Protein AF-A0A535EEH2-F1 (afdb_monomer_lite)

Structure (mmCIF, N/CA/C/O backbone):
data_AF-A0A535EEH2-F1
#
_entry.id   AF-A0A535EEH2-F1
#
loop_
_atom_site.group_PDB
_atom_site.id
_atom_site.type_symbol
_atom_site.label_atom_id
_atom_site.label_alt_id
_atom_site.label_comp_id
_atom_site.label_asym_id
_atom_site.label_entity_id
_atom_site.label_seq_id
_atom_site.pdbx_PDB_ins_code
_atom_site.Cartn_x
_atom_site.Cartn_y
_atom_site.Cartn_z
_atom_site.occupancy
_atom_site.B_iso_or_equiv
_atom_site.auth_seq_id
_atom_site.auth_comp_id
_atom_site.auth_asym_id
_atom_site.auth_atom_id
_atom_site.pdbx_PDB_model_num
ATOM 1 N N . MET A 1 1 ? -4.576 -14.960 6.150 1.00 74.00 1 MET A N 1
ATOM 2 C CA . MET A 1 1 ? -5.532 -14.929 5.022 1.00 74.00 1 MET A CA 1
ATOM 3 C C . MET A 1 1 ? -6.334 -16.230 5.017 1.00 74.00 1 MET A C 1
ATOM 5 O O . MET A 1 1 ? -5.790 -17.243 5.437 1.00 74.00 1 MET A O 1
ATOM 9 N N . SER A 1 2 ? -7.623 -16.198 4.664 1.00 81.38 2 SER A N 1
ATOM 10 C CA . SER A 1 2 ? -8.465 -17.405 4.566 1.00 81.38 2 SER A CA 1
ATOM 11 C C . SER A 1 2 ? -8.283 -18.092 3.206 1.00 81.38 2 SER A C 1
ATOM 13 O O . SER A 1 2 ? -7.887 -17.442 2.238 1.00 81.38 2 SER A O 1
ATOM 15 N N . THR A 1 3 ? -8.611 -19.383 3.099 1.00 82.75 3 THR A N 1
ATOM 16 C CA . THR A 1 3 ? -8.572 -20.116 1.817 1.00 82.75 3 THR A CA 1
ATOM 17 C C . THR A 1 3 ? -9.449 -19.442 0.760 1.00 82.75 3 THR A C 1
ATOM 19 O O . THR A 1 3 ? -8.981 -19.185 -0.341 1.00 82.75 3 THR A O 1
ATOM 22 N N . ALA A 1 4 ? -10.664 -19.020 1.131 1.00 85.88 4 ALA A N 1
ATOM 23 C CA . ALA A 1 4 ? -11.577 -18.318 0.228 1.00 85.88 4 ALA A CA 1
ATOM 24 C C . ALA A 1 4 ? -11.002 -16.993 -0.308 1.00 85.88 4 ALA A C 1
ATOM 26 O O . ALA A 1 4 ? -11.147 -16.698 -1.490 1.00 85.88 4 ALA A O 1
ATOM 27 N N . MET A 1 5 ? -10.317 -16.207 0.533 1.00 87.69 5 MET A N 1
ATOM 28 C CA . MET A 1 5 ? -9.656 -14.974 0.085 1.00 87.69 5 MET A CA 1
ATOM 29 C C . MET A 1 5 ? -8.459 -15.269 -0.827 1.00 87.69 5 MET A C 1
ATOM 31 O O . MET A 1 5 ? -8.225 -14.536 -1.780 1.00 87.69 5 MET A O 1
ATOM 35 N N . SER A 1 6 ? -7.739 -16.363 -0.576 1.00 86.06 6 SER A N 1
ATOM 36 C CA . SER A 1 6 ? -6.619 -16.801 -1.421 1.00 86.06 6 SER A CA 1
ATOM 37 C C . SER A 1 6 ? -7.095 -17.272 -2.798 1.00 86.06 6 SER A C 1
ATOM 39 O O . SER A 1 6 ? -6.451 -16.992 -3.806 1.00 86.06 6 SER A O 1
ATOM 41 N N . ASP A 1 7 ? -8.230 -17.971 -2.855 1.00 88.00 7 ASP A N 1
ATOM 42 C CA . ASP A 1 7 ? -8.875 -18.368 -4.110 1.00 88.00 7 ASP A CA 1
ATOM 43 C C . ASP A 1 7 ? -9.389 -17.146 -4.878 1.00 88.00 7 ASP A C 1
ATOM 45 O O . ASP A 1 7 ? -9.124 -17.018 -6.073 1.00 88.00 7 ASP A O 1
ATOM 49 N N . ALA A 1 8 ? -10.053 -16.212 -4.187 1.00 90.12 8 ALA A N 1
ATOM 50 C CA . ALA A 1 8 ? -10.529 -14.966 -4.784 1.00 90.12 8 ALA A CA 1
ATOM 51 C C . ALA A 1 8 ? -9.374 -14.136 -5.361 1.00 90.12 8 ALA A C 1
ATOM 53 O O . ALA A 1 8 ? -9.452 -13.689 -6.504 1.00 90.12 8 ALA A O 1
ATOM 54 N N . LEU A 1 9 ? -8.272 -14.002 -4.614 1.00 92.50 9 LEU A N 1
ATOM 55 C CA . LEU A 1 9 ? -7.075 -13.303 -5.073 1.00 92.50 9 LEU A CA 1
ATOM 56 C C . LEU A 1 9 ? -6.479 -13.963 -6.319 1.00 92.50 9 LEU A C 1
ATOM 58 O O . LEU A 1 9 ? -6.153 -13.273 -7.279 1.00 92.50 9 LEU A O 1
ATOM 62 N N . ARG A 1 10 ? -6.368 -15.296 -6.335 1.00 88.88 10 ARG A N 1
ATOM 63 C CA . ARG A 1 10 ? -5.858 -16.034 -7.502 1.00 88.88 10 ARG A CA 1
ATOM 64 C C . ARG A 1 10 ? -6.753 -15.888 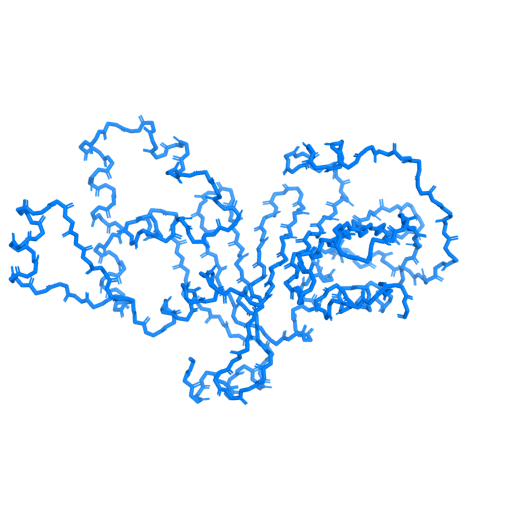-8.729 1.00 88.88 10 ARG A C 1
ATOM 66 O O . ARG A 1 10 ? -6.246 -15.877 -9.844 1.00 88.88 10 ARG A O 1
ATOM 73 N N . GLN A 1 11 ? -8.066 -15.798 -8.535 1.00 91.19 11 GLN A N 1
ATOM 74 C CA . GLN A 1 11 ? -9.020 -15.685 -9.632 1.00 91.19 11 GLN A CA 1
ATOM 75 C C . GLN A 1 11 ? -9.091 -14.267 -10.210 1.00 91.19 11 GLN A C 1
ATOM 77 O O . GLN A 1 11 ? -9.179 -14.113 -11.427 1.00 91.19 11 GLN A O 1
ATOM 82 N N . ALA A 1 12 ? -9.094 -13.245 -9.353 1.00 93.56 12 ALA A N 1
ATOM 83 C CA . ALA A 1 12 ? -9.328 -11.859 -9.751 1.00 93.56 12 ALA A CA 1
ATOM 84 C C . ALA A 1 12 ? -8.044 -11.022 -9.875 1.00 93.56 12 ALA A C 1
ATOM 86 O O . ALA A 1 12 ? -8.079 -9.933 -10.440 1.00 93.56 12 ALA A O 1
ATOM 87 N N . GLY A 1 13 ? -6.917 -11.488 -9.331 1.00 93.81 13 GLY A N 1
ATOM 88 C CA . GLY A 1 13 ? -5.673 -10.718 -9.219 1.00 93.81 13 GLY A CA 1
ATOM 89 C C . GLY A 1 13 ? -5.696 -9.676 -8.094 1.00 93.81 13 GLY A C 1
ATOM 90 O O . GLY A 1 13 ? -4.640 -9.289 -7.595 1.00 93.81 13 GLY A O 1
ATOM 91 N N . GLU A 1 14 ? -6.884 -9.264 -7.647 1.00 95.62 14 GLU A N 1
ATOM 92 C CA . GLU A 1 14 ? -7.085 -8.350 -6.528 1.00 95.62 14 GLU A CA 1
ATOM 93 C C . GLU A 1 14 ? -8.323 -8.693 -5.690 1.00 95.62 14 GLU A C 1
ATOM 95 O O . GLU A 1 14 ? -9.281 -9.297 -6.170 1.00 95.62 14 GLU A O 1
ATOM 100 N N . VAL A 1 15 ? -8.308 -8.278 -4.423 1.00 96.25 15 VAL A N 1
ATOM 101 C CA . VAL A 1 15 ? -9.456 -8.326 -3.509 1.00 96.25 15 VAL A CA 1
ATOM 102 C C . VAL A 1 15 ? -9.533 -6.997 -2.765 1.00 96.25 15 VAL A C 1
ATOM 104 O O . VAL A 1 15 ? -8.555 -6.572 -2.146 1.00 96.25 15 VAL A O 1
ATOM 107 N N . GLU A 1 16 ? -10.688 -6.333 -2.810 1.00 96.31 16 GLU A N 1
ATOM 108 C CA . GLU A 1 16 ? -10.918 -5.142 -1.991 1.00 96.31 16 GLU A CA 1
ATOM 109 C C . GLU A 1 16 ? -10.949 -5.511 -0.507 1.00 96.31 16 GLU A C 1
ATOM 111 O O . GLU A 1 16 ? -11.619 -6.458 -0.096 1.00 96.31 16 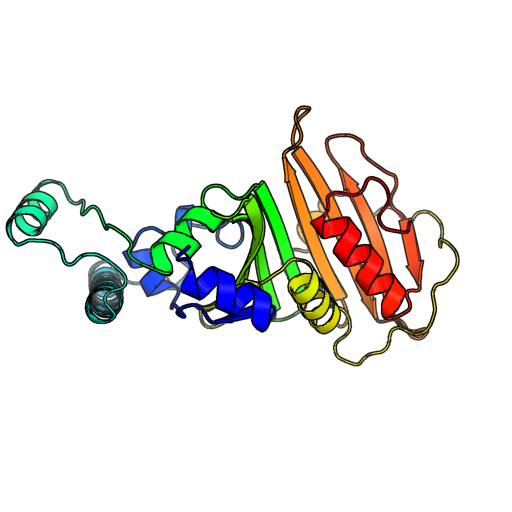GLU A O 1
ATOM 116 N N . LEU A 1 17 ? -10.225 -4.740 0.300 1.00 96.19 17 LEU A N 1
ATOM 117 C CA . LEU A 1 17 ? -10.213 -4.862 1.751 1.00 96.19 17 LEU A CA 1
ATOM 118 C C . LEU A 1 17 ? -10.968 -3.673 2.374 1.00 96.19 17 LEU A C 1
ATOM 120 O O . LEU A 1 17 ? -11.236 -2.673 1.698 1.00 96.19 17 LEU A O 1
ATOM 124 N N . PRO A 1 18 ? -11.335 -3.747 3.667 1.00 95.75 18 PRO A N 1
ATOM 125 C CA . PRO A 1 18 ? -12.059 -2.666 4.318 1.00 95.75 18 PRO A CA 1
ATOM 126 C C . PRO A 1 18 ? -11.310 -1.331 4.248 1.00 95.75 18 PRO A C 1
ATOM 128 O O . PRO A 1 18 ? -10.089 -1.277 4.379 1.00 95.75 18 PRO A O 1
ATOM 131 N N . ARG A 1 19 ? -12.068 -0.246 4.081 1.00 95.94 19 ARG A N 1
ATOM 132 C CA . ARG A 1 19 ? -11.549 1.127 4.105 1.00 95.94 19 ARG A CA 1
ATOM 133 C C . ARG A 1 19 ? -11.533 1.669 5.523 1.00 95.94 19 ARG A C 1
ATOM 135 O O . ARG A 1 19 ? -12.357 1.257 6.344 1.00 95.94 19 ARG A O 1
ATOM 142 N N . PHE A 1 20 ? -10.628 2.596 5.793 1.00 95.00 20 PHE A N 1
ATOM 143 C CA . PHE A 1 20 ? -10.519 3.222 7.103 1.00 95.00 20 PHE A CA 1
ATOM 144 C C . PHE A 1 20 ? -10.335 4.725 6.984 1.00 95.00 20 PHE A C 1
ATOM 146 O O . PHE A 1 20 ? -9.759 5.201 6.010 1.00 95.00 20 PHE A O 1
ATOM 153 N N . THR A 1 21 ? -10.808 5.475 7.968 1.00 92.69 21 THR A N 1
ATOM 154 C CA . THR A 1 21 ? -10.329 6.848 8.156 1.00 92.69 21 THR A CA 1
ATOM 155 C C . THR A 1 21 ? -9.044 6.839 8.975 1.00 92.69 21 THR A C 1
ATOM 157 O O . THR A 1 21 ? -8.744 5.860 9.671 1.00 92.69 21 THR A O 1
ATOM 160 N N . THR A 1 22 ? -8.280 7.927 8.929 1.00 88.94 22 THR A N 1
ATOM 161 C CA . THR A 1 22 ? -7.090 8.047 9.768 1.00 88.94 22 THR A CA 1
ATOM 162 C C . THR A 1 22 ? -7.435 7.909 11.250 1.00 88.94 22 THR A C 1
ATOM 164 O O . THR A 1 22 ? -6.721 7.233 11.975 1.00 88.94 22 THR A O 1
ATOM 167 N N . GLU A 1 23 ? -8.569 8.446 11.704 1.00 90.56 23 GLU A N 1
ATOM 168 C CA . GLU A 1 23 ? -9.035 8.310 13.087 1.00 90.56 23 GLU A CA 1
ATOM 169 C C . GLU A 1 23 ? -9.354 6.865 13.463 1.00 90.56 23 GLU A C 1
ATOM 171 O O . GLU A 1 23 ? -9.094 6.468 14.597 1.00 90.56 23 GLU A O 1
ATOM 176 N N . GLU A 1 24 ? -9.909 6.068 12.543 1.00 93.50 24 GLU A N 1
ATOM 177 C CA . GLU A 1 24 ? -10.166 4.645 12.786 1.00 93.50 24 GLU A CA 1
ATOM 178 C C . GLU A 1 24 ? -8.859 3.869 12.965 1.00 93.50 24 GLU A C 1
ATOM 180 O O . GLU A 1 24 ? -8.765 3.058 13.886 1.00 93.50 24 GLU A O 1
ATOM 185 N N . LEU A 1 25 ? -7.845 4.140 12.134 1.00 90.50 25 LEU A N 1
ATOM 186 C CA . LEU A 1 25 ? -6.513 3.543 12.276 1.00 90.50 25 LEU A CA 1
ATOM 187 C C . LEU A 1 25 ? -5.802 4.038 13.542 1.00 90.50 25 LEU A C 1
ATOM 189 O O . LEU A 1 25 ? -5.202 3.235 14.255 1.00 90.50 25 LEU A O 1
ATOM 193 N N . THR A 1 26 ? -5.934 5.324 13.864 1.00 87.69 26 THR A N 1
ATOM 194 C CA . THR A 1 26 ? -5.389 5.921 15.084 1.00 87.69 26 THR A CA 1
ATOM 195 C C . THR A 1 26 ? -6.000 5.319 16.344 1.00 87.69 26 THR A C 1
ATOM 197 O O . THR A 1 26 ? -5.307 4.968 17.294 1.00 87.69 26 THR A O 1
ATOM 200 N N . ALA A 1 27 ? -7.320 5.146 16.369 1.00 88.88 27 ALA A N 1
ATOM 201 C CA . ALA A 1 27 ? -8.022 4.647 17.545 1.00 88.88 27 ALA A CA 1
ATOM 202 C C . ALA A 1 27 ? -7.651 3.198 17.915 1.00 88.88 27 ALA A C 1
ATOM 204 O O . ALA A 1 27 ? -7.896 2.777 19.046 1.00 88.88 27 ALA A O 1
ATOM 205 N N . ILE A 1 28 ? -7.070 2.442 16.979 1.00 88.88 28 ILE A N 1
ATOM 206 C CA . ILE A 1 28 ? -6.575 1.076 17.194 1.00 88.88 28 ILE A CA 1
ATOM 207 C C . ILE A 1 28 ? -5.040 0.999 17.281 1.00 88.88 28 ILE A C 1
ATOM 209 O O . ILE A 1 28 ? -4.499 -0.107 17.315 1.00 88.88 28 ILE A O 1
ATOM 213 N N . GLY A 1 29 ? -4.341 2.142 17.301 1.00 80.75 29 GLY A N 1
ATOM 214 C CA . GLY A 1 29 ? -2.879 2.216 17.377 1.00 80.75 29 GLY A CA 1
ATOM 215 C C . GLY A 1 29 ? -2.173 1.654 16.141 1.00 80.75 29 GLY A C 1
ATOM 216 O O . GLY A 1 29 ? -1.131 1.006 16.258 1.00 80.75 29 GLY A O 1
ATOM 217 N N . ALA A 1 30 ? -2.769 1.803 14.956 1.00 80.25 30 ALA A N 1
ATOM 218 C CA . ALA A 1 30 ? -2.189 1.305 13.711 1.00 80.25 30 ALA A CA 1
ATOM 219 C C . ALA A 1 30 ? -1.192 2.288 13.069 1.00 80.25 30 ALA A C 1
ATOM 221 O O . ALA A 1 30 ? -0.439 1.876 12.184 1.00 80.25 30 ALA A O 1
ATOM 222 N N . GLU A 1 31 ? -1.152 3.556 13.484 1.00 67.81 31 GLU A N 1
ATOM 223 C CA . GLU A 1 31 ? -0.268 4.594 12.933 1.00 67.81 31 GLU A CA 1
ATOM 224 C C . GLU A 1 31 ? 1.219 4.235 13.060 1.00 67.81 31 GLU A C 1
ATOM 226 O O . GLU A 1 31 ? 1.952 4.342 12.077 1.00 67.81 31 GLU A O 1
ATOM 231 N N . ASP A 1 32 ? 1.633 3.651 14.191 1.00 59.41 32 ASP A N 1
ATOM 232 C CA . ASP A 1 32 ? 3.020 3.229 14.465 1.00 59.41 32 ASP A CA 1
ATOM 233 C C . ASP A 1 32 ? 3.529 2.131 13.512 1.00 59.41 32 ASP A C 1
ATOM 235 O O . ASP A 1 32 ? 4.702 1.754 13.523 1.00 59.41 32 ASP A O 1
ATOM 239 N N . VAL A 1 33 ? 2.634 1.586 12.689 1.00 60.62 33 VAL A N 1
ATOM 240 C CA . VAL A 1 33 ? 2.871 0.423 11.842 1.00 60.62 33 VAL A CA 1
ATOM 241 C C . VAL A 1 33 ? 3.066 0.813 10.369 1.00 60.62 33 VAL A C 1
ATOM 243 O O . VAL A 1 33 ? 3.533 -0.006 9.586 1.00 60.62 33 VAL A O 1
ATOM 246 N N . SER A 1 34 ? 2.730 2.039 9.941 1.00 59.25 34 SER A N 1
ATOM 247 C CA . SER A 1 34 ? 2.931 2.452 8.538 1.00 59.25 34 SER A CA 1
ATOM 248 C C . SER A 1 34 ? 4.182 3.297 8.348 1.00 59.25 34 SER A C 1
ATOM 250 O O . SER A 1 34 ? 4.369 4.333 8.981 1.00 59.25 34 SER A O 1
ATOM 252 N N . ILE A 1 35 ? 5.010 2.904 7.378 1.00 57.88 35 ILE A N 1
ATOM 253 C CA . ILE A 1 35 ? 6.139 3.726 6.937 1.00 57.88 35 ILE A CA 1
ATOM 254 C C . ILE A 1 35 ? 5.707 5.005 6.198 1.00 57.88 35 ILE A C 1
ATOM 256 O O . ILE A 1 35 ? 6.473 5.965 6.180 1.00 57.88 35 ILE A O 1
ATOM 260 N N . VAL A 1 36 ? 4.489 5.031 5.636 1.00 55.19 36 VAL A N 1
ATOM 261 C CA . VAL A 1 36 ? 3.888 6.207 4.972 1.00 55.19 36 VAL A CA 1
ATOM 262 C C . VAL A 1 36 ? 3.546 7.276 6.003 1.00 55.19 36 VAL A C 1
ATOM 264 O O . VAL A 1 36 ? 3.675 8.465 5.740 1.00 55.19 36 VAL A O 1
ATOM 267 N N . GLN A 1 37 ? 3.141 6.847 7.200 1.00 53.81 37 GLN A N 1
ATOM 268 C CA . GLN A 1 37 ? 2.663 7.706 8.279 1.00 53.81 37 GLN A CA 1
ATOM 269 C C . GLN A 1 37 ? 3.615 7.722 9.476 1.00 53.81 37 GLN A C 1
ATOM 271 O O . GLN A 1 37 ? 3.159 7.823 10.608 1.00 53.81 37 GLN A O 1
ATOM 276 N N . ARG A 1 38 ? 4.941 7.680 9.265 1.00 46.97 38 ARG A N 1
ATOM 277 C CA . ARG A 1 38 ? 5.966 7.753 10.338 1.00 46.97 38 ARG A CA 1
ATOM 278 C C . ARG A 1 38 ? 5.914 9.018 11.228 1.00 46.97 38 ARG A C 1
ATOM 280 O O . ARG A 1 38 ? 6.868 9.302 11.947 1.00 46.97 38 ARG A O 1
ATOM 287 N N . GLN A 1 39 ? 4.833 9.788 11.194 1.00 42.16 39 GLN A N 1
ATOM 288 C CA . GLN A 1 39 ? 4.630 11.026 11.922 1.00 42.16 39 GLN A CA 1
ATOM 289 C C . GLN A 1 39 ? 3.354 10.975 12.770 1.00 42.16 39 GLN A C 1
ATOM 291 O O . GLN A 1 39 ? 2.372 11.613 12.424 1.00 42.16 39 GLN A O 1
ATOM 296 N N . GLY A 1 40 ? 3.400 10.248 13.893 1.00 47.34 40 GLY A N 1
ATOM 297 C CA . GLY A 1 40 ? 2.473 10.388 15.026 1.00 47.34 40 GLY A CA 1
ATOM 298 C C . GLY A 1 40 ? 0.979 10.509 14.689 1.00 47.34 40 GLY A C 1
ATOM 299 O O . GLY A 1 40 ? 0.493 10.012 13.676 1.00 47.34 40 GLY A O 1
ATOM 300 N N . LEU A 1 41 ? 0.226 11.173 15.573 1.00 55.94 41 LEU A N 1
ATOM 301 C CA . LEU A 1 41 ? -1.135 11.598 15.247 1.00 55.94 41 LEU A CA 1
ATOM 302 C C . LEU A 1 41 ? -1.078 12.563 14.053 1.00 55.94 41 LEU A C 1
ATOM 304 O O . LEU A 1 41 ? -0.196 13.427 14.044 1.00 55.94 41 LEU A O 1
ATOM 308 N N . PRO A 1 42 ? -2.032 12.498 13.105 1.00 65.50 42 PRO A N 1
ATOM 309 C CA . PRO A 1 42 ? -2.126 13.488 12.039 1.00 65.50 42 PRO A CA 1
ATOM 310 C C . PRO A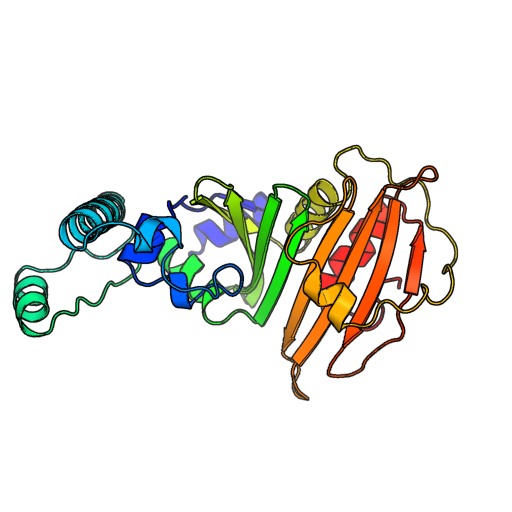 1 42 ? -2.088 14.896 12.621 1.00 65.50 42 PRO A C 1
ATOM 312 O O . PRO A 1 42 ? -2.752 15.157 13.627 1.00 65.50 42 PRO A O 1
ATOM 315 N N . GLU A 1 43 ? -1.337 15.803 11.994 1.00 70.12 43 GLU A N 1
ATOM 316 C CA . GLU A 1 43 ? -1.106 17.152 12.525 1.00 70.12 43 GLU A CA 1
ATOM 317 C C . GLU A 1 43 ? -2.425 17.846 12.895 1.00 70.12 43 GLU A C 1
ATOM 319 O O . GLU A 1 43 ? -2.571 18.384 13.992 1.00 70.12 43 GLU A O 1
ATOM 324 N N . TRP A 1 44 ? -3.430 17.734 12.024 1.00 76.25 44 TRP A N 1
ATOM 325 C CA . TRP A 1 44 ? -4.757 18.299 12.246 1.00 76.25 44 TRP A CA 1
ATOM 326 C C . TRP A 1 44 ? -5.489 17.665 13.440 1.00 76.25 44 TRP A C 1
ATOM 328 O O . TRP A 1 44 ? -6.240 18.359 14.117 1.00 76.25 44 TRP A O 1
ATOM 338 N N . LEU A 1 45 ? -5.273 16.378 13.743 1.00 75.12 45 LEU A N 1
ATOM 339 C CA . LEU A 1 45 ? -5.897 15.693 14.881 1.00 75.12 45 LEU A CA 1
ATOM 340 C C . LEU A 1 45 ? -5.221 16.094 16.201 1.00 75.12 45 LEU A C 1
ATOM 342 O O . LEU A 1 45 ? -5.892 16.247 17.224 1.00 75.12 45 LEU A O 1
ATOM 346 N N . GLY A 1 46 ? -3.904 16.317 16.168 1.00 78.00 46 GLY A N 1
ATOM 347 C CA . GLY A 1 46 ? -3.127 16.820 17.302 1.00 78.00 46 GLY A CA 1
ATOM 348 C C . GLY A 1 46 ? -3.489 18.251 17.720 1.00 78.00 46 GLY A C 1
ATOM 349 O O . GLY A 1 46 ? -3.297 18.611 18.879 1.00 78.00 46 GLY A O 1
ATOM 350 N N . GLN A 1 47 ? -4.058 19.051 16.813 1.00 85.12 47 GLN A N 1
ATOM 351 C CA . GLN A 1 47 ? -4.470 20.438 17.074 1.00 85.12 47 GLN A CA 1
ATOM 352 C C . GLN A 1 47 ? -5.759 20.562 17.909 1.00 85.12 47 GLN A C 1
ATOM 354 O O . GLN A 1 47 ? -6.044 21.638 18.438 1.00 85.12 47 GLN A O 1
ATOM 359 N N . TRP A 1 48 ? -6.548 19.490 18.045 1.00 86.81 48 TRP A N 1
ATOM 360 C CA . TRP A 1 48 ? -7.799 19.528 18.807 1.00 86.81 48 TRP A CA 1
ATOM 361 C C . TRP A 1 48 ? -7.568 19.413 20.320 1.00 86.81 48 TRP A C 1
ATOM 363 O O . TRP A 1 48 ? -6.697 18.649 20.749 1.00 86.81 48 TRP A O 1
ATOM 373 N N . PRO A 1 49 ? -8.403 20.076 21.150 1.00 92.25 49 PRO A N 1
ATOM 374 C CA . PRO A 1 49 ? -8.419 19.856 22.594 1.00 92.25 49 PRO A CA 1
ATOM 375 C C . PRO A 1 49 ? -8.641 18.381 22.952 1.00 92.25 49 PRO A C 1
ATOM 377 O O . PRO A 1 49 ? -9.379 17.672 22.265 1.00 92.25 49 PRO A O 1
ATOM 380 N N . ASP A 1 50 ? -8.062 17.939 24.068 1.00 89.12 50 ASP A N 1
ATOM 381 C CA . ASP A 1 50 ? -8.059 16.534 24.501 1.00 89.12 50 ASP A CA 1
ATOM 382 C C . ASP A 1 50 ? -9.457 15.905 24.577 1.00 89.12 50 ASP A C 1
ATOM 384 O O . ASP A 1 50 ? -9.643 14.760 24.166 1.00 89.12 50 ASP A O 1
ATOM 388 N N . GLU A 1 51 ? -10.457 16.653 25.048 1.00 91.25 51 GLU A N 1
ATOM 389 C CA . GLU A 1 51 ? -11.847 16.185 25.123 1.00 91.25 51 GLU A CA 1
ATOM 390 C C . GLU A 1 51 ? -12.439 15.914 23.733 1.00 91.25 51 GLU A C 1
ATOM 392 O O . GLU A 1 51 ? -13.035 14.860 23.501 1.00 91.25 51 GLU A O 1
ATOM 397 N N . ALA A 1 52 ? -12.231 16.836 22.788 1.00 91.06 52 ALA A N 1
ATOM 398 C CA . ALA A 1 52 ? -12.701 16.695 21.413 1.00 91.06 52 ALA A CA 1
ATOM 399 C C . ALA A 1 52 ? -11.986 15.536 20.711 1.00 91.06 52 ALA A C 1
ATOM 401 O O . ALA A 1 52 ? -12.632 14.686 20.099 1.00 91.06 52 ALA A O 1
ATOM 402 N N . ARG A 1 53 ? -10.662 15.442 20.880 1.00 89.69 53 ARG A N 1
ATOM 403 C CA . ARG A 1 53 ? -9.851 14.344 20.346 1.00 89.69 53 ARG A CA 1
ATOM 404 C C . ARG A 1 53 ? -10.301 12.991 20.899 1.00 89.69 53 ARG A C 1
ATOM 406 O O . ARG A 1 53 ? -10.469 12.040 20.140 1.00 89.69 53 ARG A O 1
ATOM 413 N N . THR A 1 54 ? -10.586 12.916 22.198 1.00 89.31 54 THR A N 1
ATOM 414 C CA . THR A 1 54 ? -11.127 11.708 22.841 1.00 89.31 54 THR A CA 1
ATOM 415 C C . THR A 1 54 ? -12.487 11.329 22.258 1.00 89.31 54 THR A C 1
ATOM 417 O O . THR A 1 54 ? -12.727 10.157 21.971 1.00 89.31 54 THR A O 1
ATOM 420 N N . ALA A 1 55 ? -13.381 12.298 22.045 1.00 91.50 55 ALA A N 1
ATOM 421 C CA . ALA A 1 55 ? -14.697 12.044 21.464 1.00 91.50 55 ALA A CA 1
ATOM 422 C C . ALA A 1 55 ? -14.612 11.533 20.015 1.00 91.50 55 ALA A C 1
ATOM 424 O O . ALA A 1 55 ? -15.335 10.596 19.655 1.00 91.50 55 ALA A O 1
ATOM 425 N N . ILE A 1 56 ? -13.710 12.105 19.211 1.00 92.50 56 ILE A N 1
ATOM 426 C CA . ILE A 1 56 ? -13.429 11.681 17.833 1.00 92.50 56 ILE A CA 1
ATOM 427 C C . ILE A 1 56 ? -12.918 10.236 17.823 1.00 92.50 56 ILE A C 1
ATOM 429 O O . ILE A 1 56 ? -13.553 9.364 17.228 1.00 92.50 56 ILE A O 1
ATOM 433 N N . LEU A 1 57 ? -11.840 9.949 18.560 1.00 91.12 57 LEU A N 1
ATOM 434 C CA . LEU A 1 57 ? -11.226 8.617 18.593 1.00 91.12 57 LEU A CA 1
ATOM 435 C C . LEU A 1 57 ? -12.156 7.553 19.186 1.00 91.12 57 LEU A C 1
ATOM 437 O O . LEU A 1 57 ? -12.233 6.441 18.671 1.00 91.12 57 LEU A O 1
ATOM 441 N N . ALA A 1 58 ? -12.935 7.887 20.218 1.00 90.94 58 ALA A N 1
ATOM 442 C CA . ALA A 1 58 ? -13.932 6.970 20.763 1.00 90.94 58 ALA A CA 1
ATOM 443 C C . ALA A 1 58 ? -15.042 6.656 19.749 1.00 90.94 58 ALA A C 1
ATOM 445 O O . ALA A 1 58 ? -15.573 5.546 19.731 1.00 90.94 58 ALA A O 1
ATOM 446 N N . THR A 1 59 ? -15.418 7.622 18.909 1.00 95.12 59 THR A N 1
ATOM 447 C CA . THR A 1 59 ? -16.406 7.412 17.843 1.00 95.12 59 THR A CA 1
ATOM 448 C C . THR A 1 59 ? -15.839 6.527 16.740 1.00 95.12 59 THR A C 1
ATOM 450 O O . THR A 1 59 ? -16.503 5.569 16.344 1.00 95.12 59 THR A O 1
ATOM 453 N N . ALA A 1 60 ? -14.596 6.774 16.329 1.00 94.38 60 ALA A N 1
ATOM 454 C CA . ALA A 1 60 ? -13.889 5.945 15.362 1.00 94.38 60 ALA A CA 1
ATOM 455 C C . ALA A 1 60 ? -13.729 4.496 15.861 1.00 94.38 60 ALA A C 1
ATOM 457 O O . ALA A 1 60 ? -14.112 3.556 15.167 1.00 94.38 60 ALA A O 1
ATOM 458 N N . LEU A 1 61 ? -13.306 4.294 17.116 1.00 92.31 61 LEU A N 1
ATOM 459 C CA . LEU A 1 61 ? -13.221 2.958 17.718 1.00 92.31 61 LEU A CA 1
ATOM 460 C C . LEU A 1 61 ? -14.574 2.235 17.708 1.00 92.31 61 LEU A C 1
ATOM 462 O O . LEU A 1 61 ? -14.648 1.059 17.353 1.00 92.31 61 LEU A O 1
ATOM 466 N N . ARG A 1 62 ? -15.666 2.925 18.068 1.00 93.12 62 ARG A N 1
ATOM 467 C CA . ARG A 1 62 ? -17.017 2.339 18.019 1.00 93.12 62 ARG A CA 1
ATOM 468 C C . ARG A 1 62 ? -17.405 1.924 16.602 1.00 93.12 62 ARG A C 1
ATOM 470 O O . ARG A 1 62 ? -18.036 0.881 16.458 1.00 93.12 62 ARG A O 1
ATOM 477 N N . ALA A 1 63 ? -17.032 2.696 15.582 1.00 95.44 63 ALA A N 1
ATOM 478 C CA . ALA A 1 63 ? -17.283 2.344 14.186 1.00 95.44 63 ALA A CA 1
ATOM 479 C C . ALA A 1 63 ? -16.535 1.060 13.786 1.00 95.44 63 ALA A C 1
ATOM 481 O O . ALA A 1 63 ? -17.146 0.140 13.238 1.00 95.44 63 ALA A O 1
ATOM 482 N N . VAL A 1 64 ? -15.254 0.940 14.152 1.00 95.56 64 VAL A N 1
ATOM 483 C CA . VAL A 1 64 ? -14.441 -0.263 13.894 1.00 95.56 64 VAL A CA 1
ATOM 484 C C . VAL A 1 64 ? -15.008 -1.496 14.614 1.00 95.56 64 VAL A C 1
ATOM 486 O O . VAL A 1 64 ? -15.122 -2.568 14.012 1.00 95.56 64 VAL A O 1
ATOM 489 N N . VAL A 1 65 ? -15.429 -1.348 15.877 1.00 93.31 65 VAL A N 1
ATOM 490 C CA . VAL A 1 65 ? -16.091 -2.412 16.657 1.00 93.31 65 VAL A CA 1
ATOM 491 C C . VAL A 1 65 ? -17.425 -2.813 16.023 1.00 93.31 65 VAL A C 1
ATOM 493 O O . VAL A 1 65 ? -17.688 -4.000 15.850 1.00 93.31 65 VAL A O 1
ATOM 496 N N . ALA A 1 66 ? -18.262 -1.847 15.636 1.00 93.94 66 ALA A N 1
ATOM 497 C CA . ALA A 1 66 ? -19.570 -2.107 15.030 1.00 93.94 66 ALA A CA 1
ATOM 498 C C . ALA A 1 66 ? -19.460 -2.833 13.680 1.00 93.94 66 ALA A C 1
ATOM 500 O O . ALA A 1 66 ? -20.314 -3.652 13.348 1.00 93.94 66 ALA A O 1
ATOM 501 N N . ARG A 1 67 ? -18.382 -2.577 12.929 1.00 94.88 67 ARG A N 1
ATOM 502 C CA . ARG A 1 67 ? -18.035 -3.294 11.693 1.00 94.88 67 ARG A CA 1
ATOM 503 C C . ARG A 1 67 ? -17.487 -4.708 11.939 1.00 94.88 67 ARG A C 1
ATOM 505 O O . ARG A 1 67 ? -17.241 -5.425 10.976 1.00 94.88 67 ARG A O 1
ATOM 512 N N . GLY A 1 68 ? -17.277 -5.112 13.195 1.00 94.56 68 GLY A N 1
ATOM 513 C CA . GLY A 1 68 ? -16.768 -6.437 13.558 1.00 94.56 68 GLY A CA 1
ATOM 514 C C . GLY A 1 68 ? -15.300 -6.666 13.188 1.00 94.56 68 GLY A C 1
ATOM 515 O O . GLY A 1 68 ? -14.872 -7.810 13.052 1.00 94.56 68 GLY A O 1
ATOM 516 N N . LEU A 1 69 ? -14.527 -5.593 12.997 1.00 95.31 69 LEU A N 1
ATOM 517 C CA . LEU A 1 69 ? -13.126 -5.675 12.567 1.00 95.31 69 LEU A CA 1
ATOM 518 C C . LEU A 1 69 ? -12.156 -5.861 13.729 1.00 95.31 69 LEU A C 1
ATOM 520 O O . LEU A 1 69 ? -11.016 -6.268 13.523 1.00 95.31 69 LEU A O 1
ATOM 524 N N . VAL A 1 70 ? -12.616 -5.594 14.944 1.00 94.69 70 VAL A N 1
ATOM 525 C CA . VAL A 1 70 ? -11.904 -5.880 16.186 1.00 94.69 70 VAL A CA 1
ATOM 526 C C . VAL A 1 70 ? -12.827 -6.652 17.113 1.00 94.69 70 VAL A C 1
ATOM 528 O O . VAL A 1 70 ? -14.053 -6.529 17.028 1.00 94.69 70 VAL A O 1
ATOM 531 N N . ARG A 1 71 ? -12.256 -7.441 18.021 1.00 92.81 71 ARG A N 1
ATOM 532 C CA . ARG A 1 71 ? -13.047 -8.086 19.066 1.00 92.81 71 ARG A CA 1
ATOM 533 C C . ARG A 1 71 ? -13.624 -7.018 19.990 1.00 92.81 71 ARG A C 1
ATOM 535 O O . ARG A 1 71 ? -12.894 -6.174 20.505 1.00 92.81 71 ARG A O 1
ATOM 542 N N . SER A 1 72 ? -14.926 -7.093 20.248 1.00 89.31 72 SER A N 1
ATOM 543 C CA . SER A 1 72 ? -15.569 -6.248 21.252 1.00 89.31 72 SER A CA 1
ATOM 544 C C . SER A 1 72 ? -14.940 -6.484 22.634 1.00 89.31 72 SER A C 1
ATOM 546 O O . SER A 1 72 ? -14.931 -7.631 23.101 1.00 89.31 72 SER A O 1
ATOM 548 N N . PRO A 1 73 ? -14.455 -5.428 23.310 1.00 87.50 73 PRO A N 1
ATOM 549 C CA . PRO A 1 73 ? -13.964 -5.536 24.675 1.00 87.50 73 PRO A CA 1
ATOM 550 C C . PRO A 1 73 ? -15.058 -6.022 25.626 1.00 87.50 73 PRO A C 1
ATOM 552 O O . PRO A 1 73 ? -16.208 -5.581 25.565 1.00 87.50 73 PRO A O 1
ATOM 555 N N . THR A 1 74 ? -14.698 -6.913 26.540 1.00 89.81 74 THR A N 1
ATOM 556 C CA . THR A 1 74 ? -15.584 -7.362 27.614 1.00 89.81 74 THR A CA 1
ATOM 557 C C . THR A 1 74 ? -15.720 -6.281 28.695 1.00 89.81 74 THR A C 1
ATOM 559 O O . THR A 1 74 ? -14.838 -5.430 28.847 1.00 89.81 74 THR A O 1
ATOM 562 N N . PRO A 1 75 ? -16.786 -6.310 29.520 1.00 89.62 75 PRO A N 1
ATOM 563 C CA . PRO A 1 75 ? -16.923 -5.376 30.639 1.00 89.62 75 PRO A CA 1
ATOM 564 C C . PRO A 1 75 ? -15.734 -5.393 31.613 1.00 89.62 75 PRO A C 1
ATOM 566 O O . PRO A 1 75 ? -15.377 -4.348 32.151 1.00 89.62 75 PRO A O 1
ATOM 569 N N . ALA A 1 76 ? -15.110 -6.560 31.814 1.00 91.19 76 ALA A N 1
ATOM 570 C CA . ALA A 1 76 ? -13.931 -6.708 32.663 1.00 91.19 76 ALA A CA 1
ATOM 571 C C . ALA A 1 76 ? -12.696 -6.023 32.055 1.00 91.19 76 ALA A C 1
ATOM 573 O O . ALA A 1 76 ? -11.992 -5.301 32.754 1.00 91.19 76 ALA A O 1
ATOM 574 N N . GLU A 1 77 ? -12.473 -6.179 30.748 1.00 89.62 77 GLU A N 1
ATOM 575 C CA . GLU A 1 77 ? -11.377 -5.510 30.031 1.00 89.62 77 GLU A CA 1
ATOM 576 C C . GLU A 1 77 ? -11.555 -3.990 30.019 1.00 89.62 77 GLU A C 1
ATOM 578 O O . GLU A 1 77 ? -10.594 -3.258 30.226 1.00 89.62 77 GLU A O 1
ATOM 583 N N . LEU A 1 78 ? -12.790 -3.500 29.868 1.00 87.44 78 LEU A N 1
ATOM 584 C CA . LEU A 1 78 ? -13.087 -2.070 29.976 1.00 87.44 78 LEU A CA 1
ATOM 585 C C . LEU A 1 78 ? -12.863 -1.530 31.395 1.00 87.44 78 LEU A C 1
ATOM 587 O O . LEU A 1 78 ? -12.437 -0.388 31.549 1.00 87.44 78 LEU A O 1
ATOM 591 N N . ALA A 1 79 ? -13.162 -2.317 32.433 1.00 88.25 79 ALA A N 1
ATOM 592 C CA . ALA A 1 79 ? -12.870 -1.935 33.813 1.00 88.25 79 ALA A CA 1
ATOM 593 C C . ALA A 1 79 ? -11.355 -1.853 34.054 1.00 88.25 79 ALA A C 1
ATOM 595 O O . ALA A 1 79 ? -10.879 -0.828 34.534 1.00 88.25 79 ALA A O 1
ATOM 596 N N . ALA A 1 80 ? -10.599 -2.864 33.619 1.00 89.56 80 ALA A N 1
ATOM 597 C CA . ALA A 1 80 ? -9.141 -2.870 33.708 1.00 89.56 80 ALA A CA 1
ATOM 598 C C . ALA A 1 80 ? -8.501 -1.716 32.913 1.00 89.56 80 ALA A C 1
ATOM 600 O O . ALA A 1 80 ? -7.584 -1.059 33.402 1.00 89.56 80 ALA A O 1
ATOM 601 N N . ALA A 1 81 ? -9.019 -1.409 31.720 1.00 88.12 81 ALA A N 1
ATOM 602 C CA . ALA A 1 81 ? -8.532 -0.307 30.892 1.00 88.12 81 ALA A CA 1
ATOM 603 C C . ALA A 1 81 ? -8.747 1.074 31.531 1.00 88.12 81 ALA A C 1
ATOM 605 O O . ALA A 1 81 ? -7.940 1.977 31.318 1.00 88.12 81 ALA A O 1
ATOM 606 N N . ARG A 1 82 ? -9.802 1.256 32.341 1.00 87.69 82 ARG A N 1
ATOM 607 C CA . ARG A 1 82 ? -10.011 2.500 33.108 1.00 87.69 82 ARG A CA 1
ATOM 608 C C . ARG A 1 82 ? -8.944 2.712 34.176 1.00 87.69 82 ARG A C 1
ATOM 610 O O . ARG A 1 82 ? -8.615 3.854 34.468 1.00 87.69 82 ARG A O 1
ATOM 617 N N . GLU A 1 83 ? -8.424 1.631 34.748 1.00 85.94 83 GLU A N 1
ATOM 618 C CA . GLU A 1 83 ? -7.367 1.682 35.761 1.00 85.94 83 GLU A CA 1
ATOM 619 C C . GLU A 1 83 ? -5.980 1.833 35.124 1.00 85.94 83 GLU A C 1
ATOM 621 O O . GLU A 1 83 ? -5.152 2.599 35.610 1.00 85.94 83 GLU A O 1
ATOM 626 N N . SER A 1 84 ? -5.724 1.124 34.020 1.00 87.38 84 SER A N 1
ATOM 627 C CA . SER A 1 84 ? -4.416 1.091 33.352 1.00 87.38 84 SER A CA 1
ATOM 628 C C . SER A 1 84 ? -4.203 2.212 32.327 1.00 87.38 84 SER A C 1
ATOM 630 O O . SER A 1 84 ? -3.069 2.436 31.896 1.00 87.38 84 SER A O 1
ATOM 632 N N . GLY A 1 85 ? -5.284 2.862 31.884 1.00 82.81 85 GLY A N 1
ATOM 633 C CA . GLY A 1 85 ? -5.292 3.800 30.760 1.00 82.81 85 GLY A CA 1
ATOM 634 C C . GLY A 1 85 ? -5.048 3.146 29.395 1.00 82.81 85 GLY A C 1
ATOM 635 O O . GLY A 1 85 ? -4.834 3.857 28.417 1.00 82.81 85 GLY A O 1
ATOM 636 N N . ARG A 1 86 ? -5.040 1.809 29.310 1.00 82.62 86 ARG A N 1
ATOM 637 C CA . ARG A 1 86 ? -4.720 1.056 28.090 1.00 82.62 86 ARG A CA 1
ATOM 638 C C . ARG A 1 86 ? -5.743 -0.036 27.826 1.00 82.62 86 ARG A C 1
ATOM 640 O O . ARG A 1 86 ? -6.100 -0.794 28.724 1.00 82.62 86 ARG A O 1
ATOM 647 N N . LEU A 1 87 ? -6.173 -0.125 26.573 1.00 83.19 87 LEU A N 1
ATOM 648 C CA . LEU A 1 87 ? -7.071 -1.159 26.086 1.00 83.19 87 LEU A CA 1
ATOM 649 C C . LEU A 1 87 ? -6.393 -1.894 24.933 1.00 83.19 87 LEU A C 1
ATOM 651 O O . LEU A 1 87 ? -6.109 -1.288 23.903 1.00 83.19 87 LEU A O 1
ATOM 655 N N . ASP A 1 88 ? -6.165 -3.191 25.107 1.00 84.06 88 ASP A N 1
ATOM 656 C CA . ASP A 1 88 ? -5.627 -4.026 24.040 1.00 84.06 88 ASP A CA 1
ATOM 657 C C . ASP A 1 88 ? -6.734 -4.341 23.032 1.00 84.06 88 ASP A C 1
ATOM 659 O O . ASP A 1 88 ? -7.765 -4.934 23.364 1.00 84.06 88 ASP A O 1
ATOM 663 N N . ILE A 1 89 ? -6.519 -3.920 21.789 1.00 88.06 89 ILE A N 1
ATOM 664 C CA . ILE A 1 89 ? -7.449 -4.139 20.686 1.00 88.06 89 ILE A CA 1
ATOM 665 C C . ILE A 1 89 ? -6.982 -5.345 19.878 1.00 88.06 89 ILE A C 1
ATOM 667 O O . ILE A 1 89 ? -5.884 -5.359 19.325 1.00 88.06 89 ILE A O 1
ATOM 671 N N . GLU A 1 90 ? -7.837 -6.361 19.791 1.00 91.44 90 GLU A N 1
ATOM 672 C CA . GLU A 1 90 ? -7.566 -7.563 19.007 1.00 91.44 90 GLU A CA 1
ATOM 673 C C . GLU A 1 90 ? -8.175 -7.425 17.601 1.00 91.44 90 GLU A C 1
ATOM 675 O O . GLU A 1 90 ? -9.405 -7.446 17.472 1.00 91.44 90 GLU A O 1
ATOM 680 N N . PRO A 1 91 ? -7.358 -7.283 16.539 1.00 93.50 91 PRO A N 1
ATOM 681 C CA . PRO A 1 91 ? -7.858 -7.188 15.175 1.00 93.50 91 PRO A CA 1
ATOM 682 C C . PRO A 1 91 ? -8.331 -8.551 14.659 1.00 93.50 91 PRO A C 1
ATOM 684 O O . PRO A 1 91 ? -7.702 -9.586 14.887 1.00 93.50 91 PRO A O 1
ATOM 687 N N . LEU A 1 92 ? -9.418 -8.543 13.892 1.00 93.62 92 LEU A N 1
ATOM 688 C CA . LEU A 1 92 ? -10.053 -9.722 13.311 1.00 93.62 92 LEU A CA 1
ATOM 689 C C . LEU A 1 92 ? -10.004 -9.677 11.779 1.00 93.62 92 LEU A C 1
ATOM 691 O O . LEU A 1 92 ? -9.782 -8.627 11.176 1.00 93.62 92 LEU A O 1
ATOM 695 N N . GLY A 1 93 ? -10.211 -10.841 11.152 1.00 90.75 93 GLY A N 1
ATOM 696 C CA . GLY A 1 93 ? -10.403 -10.967 9.703 1.00 90.75 93 GLY A CA 1
ATOM 697 C C . GLY A 1 93 ? -9.368 -10.207 8.868 1.00 90.75 93 GLY A C 1
ATOM 698 O O . GLY A 1 93 ? -8.160 -10.412 9.025 1.00 90.75 93 GLY A O 1
ATOM 699 N N . ASP A 1 94 ? -9.866 -9.332 7.999 1.00 93.00 94 ASP A N 1
ATOM 700 C CA . ASP A 1 94 ? -9.072 -8.548 7.051 1.00 93.00 94 ASP A CA 1
ATOM 701 C C . ASP A 1 94 ? -8.237 -7.459 7.730 1.00 93.00 94 ASP A C 1
ATOM 703 O O . ASP A 1 94 ? -7.115 -7.200 7.303 1.00 93.00 94 ASP A O 1
ATOM 707 N N . LEU A 1 95 ? -8.715 -6.870 8.835 1.00 93.88 95 LEU A N 1
ATOM 708 C CA . LEU A 1 95 ? -7.923 -5.892 9.586 1.00 93.88 95 LEU A CA 1
ATOM 709 C C . LEU A 1 95 ? -6.654 -6.544 10.143 1.00 93.88 95 LEU A C 1
ATOM 711 O O . LEU A 1 95 ? -5.571 -5.973 10.058 1.00 93.88 95 LEU A O 1
ATOM 715 N N . ARG A 1 96 ? -6.761 -7.777 10.651 1.00 92.69 96 ARG A N 1
ATOM 716 C CA . ARG A 1 96 ? -5.584 -8.530 11.101 1.00 92.69 96 ARG A CA 1
ATOM 717 C C . ARG A 1 96 ? -4.586 -8.741 9.964 1.00 92.69 96 ARG A C 1
ATOM 719 O O . ARG A 1 96 ? -3.394 -8.585 10.191 1.00 92.69 96 ARG A O 1
ATOM 726 N N . LEU A 1 97 ? -5.060 -9.064 8.758 1.00 92.25 97 LEU A N 1
ATOM 727 C CA . LEU A 1 97 ? -4.199 -9.195 7.580 1.00 92.25 97 LEU A CA 1
ATOM 728 C C . LEU A 1 97 ? -3.473 -7.877 7.267 1.00 92.25 97 LEU A C 1
ATOM 730 O O . LEU A 1 97 ? -2.251 -7.888 7.143 1.00 92.25 97 LEU A O 1
A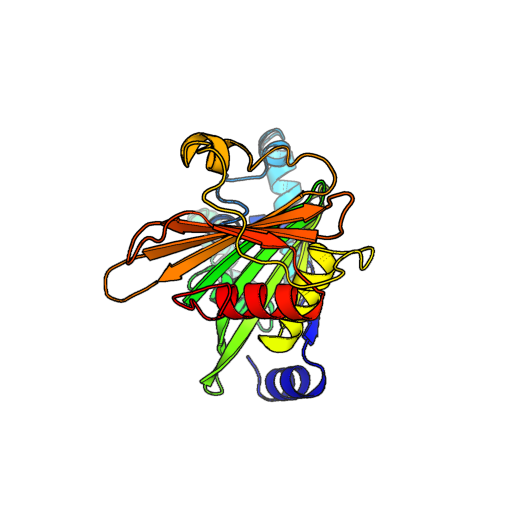TOM 734 N N . ILE A 1 98 ? -4.212 -6.765 7.179 1.00 93.38 98 ILE A N 1
ATOM 735 C CA . ILE A 1 98 ? -3.657 -5.434 6.885 1.00 93.38 98 ILE A CA 1
ATOM 736 C C . ILE A 1 98 ? -2.569 -5.072 7.899 1.00 93.38 98 ILE A C 1
ATOM 738 O O . ILE A 1 98 ? -1.456 -4.714 7.518 1.00 93.38 98 ILE A O 1
ATOM 742 N N . LEU A 1 99 ? -2.867 -5.198 9.196 1.00 91.62 99 LEU A N 1
ATOM 743 C CA . LEU A 1 99 ? -1.924 -4.829 10.252 1.00 91.62 99 LEU A CA 1
ATOM 744 C C . LEU A 1 99 ? -0.705 -5.755 10.295 1.00 91.62 99 LEU A C 1
ATOM 746 O O . LEU A 1 99 ? 0.398 -5.280 10.553 1.00 91.62 99 LEU A O 1
ATOM 750 N N . SER A 1 100 ? -0.873 -7.054 10.026 1.00 90.00 100 SER A N 1
ATOM 751 C CA . SER A 1 100 ? 0.256 -7.983 9.916 1.00 90.00 100 SER A CA 1
ATOM 752 C C . SER A 1 100 ? 1.187 -7.607 8.763 1.00 90.00 100 SER A C 1
ATOM 754 O O . SER A 1 100 ? 2.390 -7.505 8.990 1.00 90.00 100 SER A O 1
ATOM 756 N N . ALA A 1 101 ? 0.638 -7.343 7.572 1.00 90.88 101 ALA A N 1
ATOM 757 C CA . ALA A 1 101 ? 1.422 -6.949 6.403 1.00 90.88 101 ALA A CA 1
ATOM 758 C C . ALA A 1 101 ? 2.148 -5.613 6.623 1.00 90.88 101 ALA A C 1
ATOM 760 O O . ALA A 1 101 ? 3.315 -5.489 6.279 1.00 90.88 101 ALA A O 1
ATOM 761 N N . ARG A 1 102 ? 1.498 -4.633 7.264 1.00 89.69 102 ARG A N 1
ATOM 762 C CA . ARG A 1 102 ? 2.134 -3.349 7.604 1.00 89.69 102 ARG A CA 1
ATOM 763 C C . ARG A 1 102 ? 3.268 -3.501 8.621 1.00 89.69 102 ARG A C 1
ATOM 765 O O . ARG A 1 102 ? 4.270 -2.803 8.519 1.00 89.69 102 ARG A O 1
ATOM 772 N N . ARG A 1 103 ? 3.109 -4.382 9.618 1.00 87.12 103 ARG A N 1
ATOM 773 C CA . ARG A 1 103 ? 4.041 -4.491 10.758 1.00 87.12 103 ARG A CA 1
ATOM 774 C C . ARG A 1 103 ? 5.336 -5.201 10.408 1.00 87.12 103 ARG A C 1
ATOM 776 O O . ARG A 1 103 ? 6.386 -4.829 10.923 1.00 87.12 103 ARG A O 1
ATOM 783 N N . ALA A 1 104 ? 5.236 -6.251 9.608 1.00 86.56 104 ALA A N 1
ATOM 784 C CA . ALA A 1 104 ? 6.370 -7.078 9.231 1.00 86.56 104 ALA A CA 1
ATOM 785 C C . ALA A 1 104 ? 6.266 -7.461 7.749 1.00 86.56 104 ALA A C 1
ATOM 787 O O . ALA A 1 104 ? 6.070 -8.637 7.443 1.00 86.56 104 ALA A O 1
ATOM 788 N N . PRO A 1 105 ? 6.327 -6.477 6.834 1.00 90.56 105 PRO A N 1
ATOM 789 C CA . PRO A 1 105 ? 6.436 -6.780 5.420 1.00 90.56 105 PRO A CA 1
ATOM 790 C C . PRO A 1 105 ? 7.813 -7.384 5.123 1.00 90.56 105 PRO A C 1
ATOM 792 O O . PRO A 1 105 ? 8.807 -7.000 5.739 1.00 90.56 105 PRO A O 1
ATOM 795 N N . ASP A 1 106 ? 7.875 -8.265 4.128 1.00 89.69 106 ASP A N 1
ATOM 796 C CA . ASP A 1 106 ? 9.138 -8.744 3.551 1.00 89.69 106 ASP A CA 1
ATOM 797 C C . ASP A 1 106 ? 9.855 -7.590 2.820 1.00 89.69 106 ASP A C 1
ATOM 799 O O . ASP A 1 106 ? 11.083 -7.480 2.812 1.00 89.69 106 ASP A O 1
ATOM 803 N N . TYR A 1 107 ? 9.070 -6.696 2.216 1.00 91.38 107 TYR A N 1
ATOM 804 C CA . TYR A 1 107 ? 9.529 -5.451 1.613 1.00 91.38 107 TYR A CA 1
ATOM 805 C C . TYR A 1 107 ? 8.380 -4.456 1.491 1.00 91.38 107 TYR A C 1
ATOM 807 O O . TYR A 1 107 ? 7.200 -4.814 1.532 1.00 91.38 107 TYR A O 1
ATOM 815 N N . VAL A 1 108 ? 8.720 -3.191 1.280 1.00 92.81 108 VAL A N 1
ATOM 816 C CA . VAL A 1 108 ? 7.722 -2.142 1.092 1.00 92.81 108 VAL A CA 1
ATOM 817 C C . VAL A 1 108 ? 8.085 -1.228 -0.063 1.00 92.81 108 VAL A C 1
ATOM 819 O O . VAL A 1 108 ? 9.248 -0.868 -0.221 1.00 92.81 108 VAL A O 1
ATOM 822 N N . VAL A 1 109 ? 7.086 -0.843 -0.857 1.00 93.88 109 VAL A N 1
ATOM 823 C CA . VAL A 1 109 ? 7.224 0.142 -1.935 1.00 93.88 109 VAL A CA 1
ATOM 824 C C . VAL A 1 109 ? 6.317 1.327 -1.660 1.00 93.88 109 VAL A C 1
ATOM 826 O O . VAL A 1 109 ? 5.099 1.181 -1.644 1.00 93.88 109 VAL A O 1
ATOM 829 N N . LEU A 1 110 ? 6.906 2.501 -1.455 1.00 92.00 110 LEU A N 1
ATOM 830 C CA . LEU A 1 110 ? 6.190 3.773 -1.407 1.00 92.00 110 LEU A CA 1
ATOM 831 C C . LEU A 1 110 ? 5.942 4.284 -2.820 1.00 92.00 110 LEU A C 1
ATOM 833 O O . LEU A 1 110 ? 6.833 4.198 -3.662 1.00 92.00 110 LEU A O 1
ATOM 837 N N . VAL A 1 111 ? 4.767 4.856 -3.058 1.00 91.50 111 VAL A N 1
ATOM 838 C CA . VAL A 1 111 ? 4.351 5.415 -4.345 1.00 91.50 111 VAL A CA 1
ATOM 839 C C . VAL A 1 111 ? 3.871 6.840 -4.131 1.00 91.50 111 VAL A C 1
ATOM 841 O O . VAL A 1 111 ? 2.988 7.088 -3.311 1.00 91.50 111 VAL A O 1
ATOM 844 N N . LEU A 1 112 ? 4.447 7.777 -4.874 1.00 87.50 112 LEU A N 1
ATOM 845 C CA . LEU A 1 112 ? 4.162 9.203 -4.771 1.00 87.50 112 LEU A CA 1
ATOM 846 C C . LEU A 1 112 ? 3.913 9.766 -6.172 1.00 87.50 112 LEU A C 1
ATOM 848 O O . LEU A 1 112 ? 4.743 9.571 -7.060 1.00 87.50 112 LEU A O 1
ATOM 852 N N . ARG A 1 113 ? 2.805 10.485 -6.367 1.00 85.06 113 ARG A N 1
ATOM 853 C CA . ARG A 1 113 ? 2.512 11.250 -7.593 1.00 85.06 113 ARG A CA 1
ATOM 854 C C . ARG A 1 113 ? 1.545 12.380 -7.273 1.00 85.06 113 ARG A C 1
ATOM 856 O O . ARG A 1 113 ? 0.397 12.096 -6.984 1.00 85.06 113 ARG A O 1
ATOM 863 N N . GLU A 1 114 ? 1.962 13.639 -7.376 1.00 81.25 114 GLU A N 1
ATOM 864 C CA . GLU A 1 114 ? 1.120 14.819 -7.085 1.00 81.25 114 GLU A CA 1
ATOM 865 C C . GLU A 1 114 ? 0.249 14.676 -5.812 1.00 81.25 114 GLU A C 1
ATOM 867 O O . GLU A 1 114 ? 0.736 14.890 -4.705 1.00 81.25 114 GLU A O 1
ATOM 872 N N . THR A 1 115 ? -1.033 14.320 -5.970 1.00 73.94 115 THR A N 1
ATOM 873 C CA . THR A 1 115 ? -2.035 14.138 -4.901 1.00 73.94 115 THR A CA 1
ATOM 874 C C . THR A 1 115 ? -2.224 12.683 -4.461 1.00 73.94 115 THR A C 1
ATOM 876 O O . THR A 1 115 ? -2.934 12.414 -3.494 1.00 73.94 115 THR A O 1
ATOM 879 N N . TYR A 1 116 ? -1.589 11.745 -5.157 1.00 80.94 116 TYR A N 1
ATOM 880 C CA . TYR A 1 116 ? -1.586 10.323 -4.869 1.00 80.94 116 TYR A CA 1
ATOM 881 C C . TYR A 1 116 ? -0.431 9.958 -3.934 1.00 80.94 116 TYR A C 1
ATOM 883 O O . TYR A 1 116 ? 0.745 10.198 -4.234 1.00 80.94 116 TYR A O 1
ATOM 891 N N . VAL A 1 117 ? -0.781 9.292 -2.837 1.00 85.94 117 VAL A N 1
ATOM 892 C CA . VAL A 1 117 ? 0.157 8.641 -1.926 1.00 85.94 117 VAL A CA 1
ATOM 893 C C . VAL A 1 117 ? -0.307 7.209 -1.716 1.00 85.94 117 VAL A C 1
ATOM 895 O O . VAL A 1 117 ? -1.461 6.964 -1.359 1.00 85.94 117 VAL A O 1
ATOM 898 N N . GLY A 1 118 ? 0.599 6.258 -1.916 1.00 90.31 118 GLY A N 1
ATOM 899 C CA . GLY A 1 118 ? 0.319 4.854 -1.667 1.00 90.31 118 GLY A CA 1
ATOM 900 C C . GLY A 1 118 ? 1.519 4.085 -1.138 1.00 90.31 118 GLY A C 1
ATOM 901 O O . GLY A 1 118 ? 2.663 4.535 -1.215 1.00 90.31 118 GLY A O 1
ATOM 902 N N . ALA A 1 119 ? 1.247 2.904 -0.599 1.00 92.44 119 ALA A N 1
ATOM 903 C CA . ALA A 1 119 ? 2.263 1.943 -0.207 1.00 92.44 119 ALA A CA 1
ATOM 904 C C . ALA A 1 119 ? 1.839 0.514 -0.504 1.00 92.44 119 ALA A C 1
ATOM 906 O O . ALA A 1 119 ? 0.685 0.139 -0.329 1.00 92.44 119 ALA A O 1
ATOM 907 N N . LEU A 1 120 ? 2.805 -0.299 -0.909 1.00 95.69 120 LEU A N 1
ATOM 908 C CA . LEU A 1 120 ? 2.632 -1.720 -1.140 1.00 95.69 120 LEU A CA 1
ATOM 909 C C . LEU A 1 120 ? 3.484 -2.467 -0.133 1.00 95.69 120 LEU A C 1
ATOM 911 O O . LEU A 1 120 ? 4.704 -2.330 -0.133 1.00 95.69 120 LEU A O 1
ATOM 915 N N . TYR A 1 121 ? 2.831 -3.254 0.709 1.00 94.88 121 TYR A N 1
ATOM 916 C CA . TYR A 1 121 ? 3.458 -4.102 1.712 1.00 94.88 121 TYR A CA 1
ATOM 917 C C . TYR A 1 121 ? 3.512 -5.523 1.163 1.00 94.88 121 TYR A C 1
ATOM 919 O O . TYR A 1 121 ? 2.487 -6.210 1.134 1.00 94.88 121 TYR A O 1
ATOM 927 N N . GLY A 1 122 ? 4.681 -5.935 0.676 1.00 94.69 122 GLY A N 1
ATOM 928 C CA . GLY A 1 122 ? 4.916 -7.284 0.181 1.00 94.69 122 GLY A CA 1
ATOM 929 C C . GLY A 1 122 ? 5.092 -8.260 1.336 1.00 94.69 122 GLY A C 1
ATOM 930 O O . GLY A 1 122 ? 5.799 -7.964 2.297 1.00 94.69 122 GLY A O 1
ATOM 931 N N . PHE A 1 123 ? 4.433 -9.410 1.263 1.00 92.12 123 PHE A N 1
ATOM 932 C CA . PHE A 1 123 ? 4.552 -10.467 2.261 1.00 92.12 123 PHE A CA 1
ATOM 933 C C . PHE A 1 123 ? 4.290 -11.841 1.638 1.00 92.12 123 PHE A C 1
ATOM 935 O O . PHE A 1 123 ? 3.581 -11.981 0.636 1.00 92.12 123 PHE A O 1
ATOM 942 N N . THR A 1 124 ? 4.813 -12.881 2.273 1.00 88.25 124 THR A N 1
ATOM 943 C CA . THR A 1 124 ? 4.497 -14.264 1.917 1.00 88.25 124 THR A CA 1
ATOM 944 C C . THR A 1 124 ? 3.142 -14.664 2.507 1.00 88.25 124 THR A C 1
ATOM 946 O O . THR A 1 124 ? 2.939 -14.675 3.724 1.00 88.25 124 THR A O 1
ATOM 949 N N . GLY A 1 125 ? 2.179 -14.988 1.642 1.00 78.69 125 GLY A N 1
ATOM 950 C CA . GLY A 1 125 ? 0.850 -15.436 2.043 1.00 78.69 125 GLY A CA 1
ATOM 951 C C . GLY A 1 125 ? 0.867 -16.808 2.739 1.00 78.69 125 GLY A C 1
ATOM 952 O O . GLY A 1 125 ? 1.845 -17.547 2.646 1.00 78.69 125 GLY A O 1
ATOM 953 N N . PRO A 1 126 ? -0.233 -17.216 3.405 1.00 71.38 126 PRO A N 1
ATOM 954 C CA . PRO A 1 126 ? -0.315 -18.509 4.096 1.00 71.38 126 PRO A CA 1
ATOM 955 C C . PRO A 1 126 ? -0.119 -19.725 3.186 1.00 71.38 126 PRO A C 1
ATOM 957 O O . PRO A 1 126 ? 0.357 -20.756 3.649 1.00 71.38 126 PRO A O 1
ATOM 960 N N . ASP A 1 127 ? -0.463 -19.592 1.903 1.00 76.06 127 ASP A N 1
ATOM 961 C CA . ASP A 1 127 ? -0.289 -20.638 0.889 1.00 76.06 127 ASP A CA 1
ATOM 962 C C . ASP A 1 127 ? 1.157 -20.683 0.341 1.00 76.06 127 ASP A C 1
ATOM 964 O O . ASP A 1 127 ? 1.447 -21.426 -0.594 1.00 76.06 127 ASP A O 1
ATOM 968 N N . GLY A 1 128 ? 2.067 -19.866 0.887 1.00 79.56 128 GLY A N 1
ATOM 969 C CA . GLY A 1 128 ? 3.471 -19.762 0.477 1.00 79.56 128 GLY A CA 1
ATOM 970 C C . GLY A 1 128 ? 3.721 -18.899 -0.765 1.00 79.56 128 GLY A C 1
ATOM 971 O O . GLY A 1 128 ? 4.873 -18.706 -1.140 1.00 79.56 128 GLY A O 1
ATOM 972 N N . GLY A 1 129 ? 2.671 -18.377 -1.406 1.00 84.75 129 GLY A N 1
ATOM 973 C CA . GLY A 1 129 ? 2.783 -17.467 -2.550 1.00 84.75 129 GLY A CA 1
ATOM 974 C C . GLY A 1 129 ? 2.948 -15.996 -2.136 1.00 84.75 129 GLY A C 1
ATOM 975 O O . GLY A 1 129 ? 2.421 -15.604 -1.091 1.00 84.75 129 GLY A O 1
ATOM 976 N N . PRO A 1 130 ? 3.633 -15.164 -2.943 1.00 89.69 130 PRO A N 1
ATOM 977 C CA . PRO A 1 130 ? 3.769 -13.735 -2.675 1.00 89.69 130 PRO A CA 1
ATOM 978 C C . PRO A 1 130 ? 2.426 -13.008 -2.822 1.00 89.69 130 PRO A C 1
ATOM 980 O O . PRO A 1 130 ? 1.657 -13.271 -3.748 1.00 89.69 130 PRO A O 1
ATOM 983 N N . ALA A 1 131 ? 2.159 -12.065 -1.925 1.00 94.06 131 ALA A N 1
ATOM 984 C CA . ALA A 1 131 ? 1.003 -11.182 -1.980 1.00 94.06 131 ALA A CA 1
ATOM 985 C C . ALA A 1 131 ? 1.384 -9.777 -1.503 1.00 94.06 131 ALA A C 1
ATOM 987 O O . ALA A 1 131 ? 2.375 -9.592 -0.795 1.00 94.06 131 ALA A O 1
ATOM 988 N N . LEU A 1 132 ? 0.593 -8.780 -1.894 1.00 95.94 132 LEU A N 1
ATOM 989 C CA . LEU A 1 132 ? 0.819 -7.392 -1.509 1.00 95.94 132 LEU A CA 1
ATOM 990 C C . LEU A 1 132 ? -0.456 -6.787 -0.934 1.00 95.94 132 LEU A C 1
ATOM 992 O O . LEU A 1 132 ? -1.519 -6.890 -1.544 1.00 95.94 132 LEU A O 1
ATOM 996 N N . VAL A 1 133 ? -0.355 -6.115 0.212 1.00 96.19 133 VAL A N 1
ATOM 997 C CA . VAL A 1 133 ? -1.391 -5.166 0.640 1.00 96.19 133 VAL A CA 1
ATOM 998 C C . VAL A 1 133 ? -1.030 -3.806 0.056 1.00 96.19 133 VAL A C 1
ATOM 1000 O O . VAL A 1 133 ? -0.013 -3.232 0.427 1.00 96.19 133 VAL A O 1
ATOM 1003 N N . HIS A 1 134 ? -1.851 -3.305 -0.860 1.00 96.44 134 HIS A N 1
ATOM 1004 C CA . HIS A 1 134 ? -1.754 -1.956 -1.402 1.00 96.44 134 HIS A CA 1
ATOM 1005 C C . HIS A 1 134 ? -2.667 -1.023 -0.598 1.00 96.44 134 HIS A C 1
ATOM 1007 O O . HIS A 1 134 ? -3.878 -1.233 -0.544 1.00 96.44 134 HIS A O 1
ATOM 1013 N N . GLU A 1 135 ? -2.069 -0.023 0.034 1.00 95.00 135 GLU A N 1
ATOM 1014 C CA . GLU A 1 135 ? -2.710 1.082 0.736 1.00 95.00 135 GLU A CA 1
ATOM 1015 C C . GLU A 1 135 ? -2.653 2.345 -0.127 1.00 95.00 135 GLU A C 1
ATOM 1017 O O . GLU A 1 135 ? -1.576 2.750 -0.553 1.00 95.00 135 GLU A O 1
ATOM 1022 N N . GLU A 1 136 ? -3.799 2.975 -0.354 1.00 92.31 136 GLU A N 1
ATOM 1023 C CA . GLU A 1 136 ? -3.940 4.278 -1.007 1.00 92.31 136 GLU A CA 1
ATOM 1024 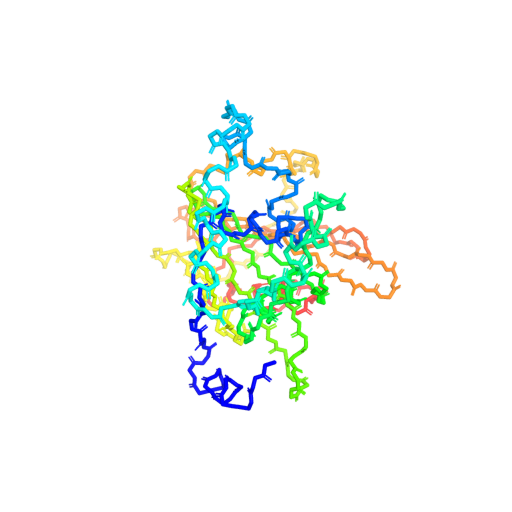C C . GLU A 1 136 ? -4.510 5.266 0.011 1.00 92.31 136 GLU A C 1
ATOM 1026 O O . GLU A 1 136 ? -5.520 4.966 0.657 1.00 92.31 136 GLU A O 1
ATOM 1031 N N . VAL A 1 137 ? -3.879 6.432 0.154 1.00 86.94 137 VAL A N 1
ATOM 1032 C CA . VAL A 1 137 ? -4.275 7.456 1.127 1.00 86.94 137 VAL A CA 1
ATOM 1033 C C . VAL A 1 137 ? -4.684 8.723 0.393 1.00 86.94 137 VAL A C 1
ATOM 1035 O O . VAL A 1 137 ? -3.901 9.287 -0.371 1.00 86.94 137 VAL A O 1
ATOM 1038 N N . THR A 1 138 ? -5.913 9.180 0.624 1.00 83.94 138 THR A N 1
ATOM 1039 C CA . THR A 1 138 ? -6.386 10.451 0.066 1.00 83.94 138 THR A CA 1
ATOM 1040 C C . THR A 1 138 ? -5.953 11.633 0.941 1.00 83.94 138 THR A C 1
ATOM 1042 O O . THR A 1 138 ? -5.727 11.453 2.144 1.00 83.94 138 THR A O 1
ATOM 1045 N N . PRO A 1 139 ? -5.883 12.862 0.392 1.00 77.00 139 PRO A N 1
ATOM 1046 C CA . PRO A 1 139 ? -5.574 14.063 1.174 1.00 77.00 139 PRO A CA 1
ATOM 1047 C C . PRO A 1 139 ? -6.515 14.302 2.365 1.00 77.00 139 PRO A C 1
ATOM 1049 O O . PRO A 1 139 ? -6.117 14.908 3.356 1.00 77.00 139 PRO A O 1
ATOM 1052 N N . GLU A 1 140 ? -7.754 13.812 2.293 1.00 81.44 140 GLU A N 1
ATOM 1053 C CA . GLU A 1 140 ? -8.755 13.915 3.360 1.00 81.44 140 GLU A CA 1
ATOM 1054 C C . GLU A 1 140 ? -8.567 12.876 4.481 1.00 81.44 140 GLU A C 1
ATOM 1056 O O . GLU A 1 140 ? -9.322 12.889 5.450 1.00 81.44 140 GLU A O 1
ATOM 1061 N N . GLY A 1 141 ? -7.581 11.978 4.376 1.00 81.44 141 GLY A N 1
ATOM 1062 C CA . GLY A 1 141 ? -7.313 10.956 5.390 1.00 81.44 141 GLY A CA 1
ATOM 1063 C C . GLY A 1 141 ? -8.155 9.686 5.242 1.00 81.44 141 GLY A C 1
ATOM 1064 O O . GLY A 1 141 ? -8.403 8.986 6.225 1.00 81.44 141 GLY A O 1
ATOM 1065 N N . PHE A 1 142 ? -8.614 9.367 4.029 1.00 88.75 142 PHE A N 1
ATOM 1066 C CA . PHE A 1 142 ? -9.223 8.067 3.750 1.00 88.75 142 PHE A CA 1
ATOM 1067 C C . PHE A 1 142 ? -8.175 7.075 3.258 1.00 88.75 142 PHE A C 1
ATOM 1069 O O . PHE A 1 142 ? -7.446 7.341 2.307 1.00 88.75 142 PHE A O 1
ATOM 1076 N N . HIS A 1 143 ? -8.165 5.901 3.876 1.00 92.56 143 HIS A N 1
ATOM 1077 C CA . HIS A 1 143 ? -7.304 4.779 3.551 1.00 92.56 143 HIS A CA 1
ATOM 1078 C C . HIS A 1 143 ? -8.108 3.701 2.827 1.00 92.56 143 HIS A C 1
ATOM 1080 O O . HIS A 1 143 ? -9.042 3.114 3.387 1.00 92.56 143 HIS A O 1
ATOM 1086 N N . SER A 1 144 ? -7.737 3.422 1.582 1.00 95.06 144 SER A N 1
ATOM 1087 C CA . SER A 1 144 ? -8.276 2.307 0.806 1.00 95.06 144 SER A CA 1
ATOM 1088 C C . SER A 1 144 ? -7.251 1.188 0.732 1.00 95.06 144 SER A C 1
ATOM 1090 O O . SER A 1 144 ? -6.098 1.428 0.391 1.00 95.06 144 SER A O 1
ATOM 1092 N N . PHE A 1 145 ? -7.675 -0.037 1.038 1.00 96.56 145 PHE A N 1
ATOM 1093 C CA . PHE A 1 145 ? -6.804 -1.206 1.035 1.00 96.56 145 PHE A CA 1
ATOM 1094 C C . PHE A 1 145 ? -7.250 -2.210 -0.022 1.00 96.56 145 PHE A C 1
ATOM 1096 O O . PHE A 1 145 ? -8.442 -2.487 -0.176 1.00 96.56 145 PHE A O 1
ATOM 1103 N N . ARG A 1 146 ? -6.286 -2.793 -0.731 1.00 97.44 146 ARG A N 1
ATOM 1104 C CA . ARG A 1 146 ? -6.502 -3.897 -1.670 1.00 97.44 146 ARG A CA 1
ATOM 1105 C C . ARG A 1 146 ? -5.427 -4.947 -1.474 1.00 97.44 146 ARG A C 1
ATOM 1107 O O . ARG A 1 146 ? -4.251 -4.618 -1.360 1.00 97.44 146 ARG A O 1
ATOM 1114 N N . LEU A 1 147 ? -5.820 -6.210 -1.459 1.00 96.88 147 LEU A N 1
ATOM 1115 C CA . LEU A 1 147 ? -4.891 -7.322 -1.585 1.00 96.88 147 LEU A CA 1
ATOM 1116 C C . LEU A 1 147 ? -4.638 -7.565 -3.073 1.00 96.88 147 LEU A C 1
ATOM 1118 O O . LEU A 1 147 ? -5.599 -7.614 -3.834 1.00 96.88 147 LEU A O 1
ATOM 1122 N N . ARG A 1 148 ? -3.381 -7.710 -3.493 1.00 96.69 148 ARG A N 1
ATOM 1123 C CA . ARG A 1 148 ? -2.992 -7.880 -4.902 1.00 96.69 148 ARG A CA 1
ATOM 1124 C C . ARG A 1 148 ? -1.997 -9.024 -5.073 1.00 96.69 148 ARG A C 1
ATOM 1126 O O . ARG A 1 148 ? -1.176 -9.272 -4.185 1.00 96.69 148 ARG A O 1
ATOM 1133 N N . THR A 1 149 ? -2.057 -9.703 -6.217 1.00 95.12 149 THR A N 1
ATOM 1134 C CA . THR A 1 149 ? -0.927 -10.516 -6.689 1.00 95.12 149 THR A CA 1
ATOM 1135 C C . THR A 1 149 ? 0.190 -9.593 -7.193 1.00 95.12 149 THR A C 1
ATOM 1137 O O . THR A 1 149 ? -0.091 -8.435 -7.523 1.00 95.12 149 THR A O 1
ATOM 1140 N N . PRO A 1 150 ? 1.449 -10.059 -7.280 1.00 94.50 150 PRO A N 1
ATOM 1141 C CA . PRO A 1 150 ? 2.534 -9.260 -7.850 1.00 94.50 150 PRO A CA 1
ATOM 1142 C C . PRO A 1 150 ? 2.226 -8.741 -9.257 1.00 94.50 150 PRO A C 1
ATOM 1144 O O . PRO A 1 150 ? 2.463 -7.572 -9.543 1.00 94.50 150 PRO A O 1
ATOM 1147 N N . GLU A 1 151 ? 1.626 -9.568 -10.110 1.00 94.94 151 GLU A N 1
ATOM 1148 C CA . GLU A 1 151 ? 1.312 -9.212 -11.496 1.00 94.94 151 GLU A CA 1
ATOM 1149 C C . GLU A 1 151 ? 0.263 -8.097 -11.550 1.00 94.94 151 GLU A C 1
ATOM 1151 O O . GLU A 1 151 ? 0.432 -7.101 -12.251 1.00 94.94 151 GLU A O 1
ATOM 1156 N N . ASN A 1 152 ? -0.806 -8.222 -10.759 1.00 96.69 152 ASN A N 1
ATOM 1157 C CA . ASN A 1 152 ? -1.830 -7.188 -10.668 1.00 96.69 152 ASN A CA 1
ATOM 1158 C C . ASN A 1 152 ? -1.289 -5.897 -10.024 1.00 96.69 152 ASN A C 1
ATOM 1160 O O . ASN A 1 152 ? -1.675 -4.800 -10.428 1.00 96.69 152 ASN A O 1
ATOM 1164 N N . ALA A 1 153 ? -0.370 -6.007 -9.060 1.00 96.94 153 ALA A N 1
ATOM 1165 C CA . ALA A 1 153 ? 0.306 -4.852 -8.484 1.00 96.94 153 ALA A CA 1
ATOM 1166 C C . ALA A 1 153 ? 1.134 -4.100 -9.536 1.00 96.94 153 ALA A C 1
ATOM 1168 O O . ALA A 1 153 ? 1.044 -2.878 -9.592 1.00 96.94 153 ALA A O 1
ATOM 1169 N N . VAL A 1 154 ? 1.867 -4.796 -10.413 1.00 97.50 154 VAL A N 1
ATOM 1170 C CA . VAL A 1 154 ? 2.598 -4.158 -11.524 1.00 97.50 154 VAL A CA 1
ATOM 1171 C C . VAL A 1 154 ? 1.658 -3.372 -12.435 1.00 97.50 154 VAL A C 1
ATOM 1173 O O . VAL A 1 154 ? 1.964 -2.229 -12.767 1.00 97.50 154 VAL A O 1
ATOM 1176 N N . GLU A 1 155 ? 0.506 -3.938 -12.801 1.00 97.31 155 GLU A N 1
ATOM 1177 C CA . GLU A 1 155 ? -0.483 -3.231 -13.627 1.00 97.31 155 GLU A CA 1
ATOM 1178 C C . GLU A 1 155 ? -1.028 -1.979 -12.927 1.00 97.31 155 GLU A C 1
ATOM 1180 O O . GLU A 1 155 ? -1.101 -0.910 -13.535 1.00 97.31 155 GLU A O 1
ATOM 1185 N N . ALA A 1 156 ? -1.346 -2.077 -11.634 1.00 96.25 156 ALA A N 1
ATOM 1186 C CA . ALA A 1 156 ? -1.814 -0.936 -10.853 1.00 96.25 156 ALA A CA 1
ATOM 1187 C C . ALA A 1 156 ? -0.752 0.174 -10.762 1.00 96.25 156 ALA A C 1
ATOM 1189 O O . ALA A 1 156 ? -1.067 1.348 -10.946 1.00 96.25 156 ALA A O 1
ATOM 1190 N N . LEU A 1 157 ? 0.513 -0.186 -10.528 1.00 96.19 157 LEU A N 1
ATOM 1191 C CA . LEU A 1 157 ? 1.617 0.774 -10.476 1.00 96.19 157 LEU A CA 1
ATOM 1192 C C . LEU A 1 157 ? 1.905 1.402 -11.839 1.00 96.19 157 LEU A C 1
ATOM 1194 O O . LEU A 1 157 ? 2.192 2.595 -11.903 1.00 96.19 157 LEU A O 1
ATOM 1198 N N . ALA A 1 158 ? 1.792 0.634 -12.924 1.00 96.25 158 ALA A N 1
ATOM 1199 C CA . ALA A 1 158 ? 1.953 1.149 -14.278 1.00 96.25 158 ALA A CA 1
ATOM 1200 C C . ALA A 1 158 ? 0.875 2.191 -14.605 1.00 96.25 158 ALA A C 1
ATOM 1202 O O . ALA A 1 158 ? 1.199 3.235 -15.161 1.00 96.25 158 ALA A O 1
ATOM 1203 N N . GLN A 1 159 ? -0.376 1.956 -14.193 1.00 95.12 159 GLN A N 1
ATOM 1204 C CA . GLN A 1 159 ? -1.468 2.916 -14.377 1.00 95.12 159 GLN A CA 1
ATOM 1205 C C . GLN A 1 159 ? -1.267 4.207 -13.568 1.00 95.12 159 GLN A C 1
ATOM 1207 O O . GLN A 1 159 ? -1.659 5.279 -14.021 1.00 95.12 159 GLN A O 1
ATOM 1212 N N . VAL A 1 160 ? -0.658 4.125 -12.380 1.00 93.31 160 VAL A N 1
ATOM 1213 C CA . VAL A 1 160 ? -0.284 5.317 -11.598 1.00 93.31 160 VAL A CA 1
ATOM 1214 C C . VAL A 1 160 ? 0.884 6.056 -12.256 1.00 93.31 160 VAL A C 1
ATOM 1216 O O . VAL A 1 160 ? 0.888 7.282 -12.303 1.00 93.31 160 VAL A O 1
ATOM 1219 N N . ALA A 1 161 ? 1.872 5.325 -12.771 1.00 93.12 161 ALA A N 1
ATOM 1220 C CA . ALA A 1 161 ? 3.059 5.885 -13.411 1.00 93.12 161 ALA A CA 1
ATOM 1221 C C . ALA A 1 161 ? 2.774 6.572 -14.754 1.00 93.12 161 ALA A C 1
ATOM 1223 O O . ALA A 1 161 ? 3.372 7.606 -15.036 1.00 93.12 161 ALA A O 1
ATOM 1224 N N . ASP A 1 162 ? 1.884 6.002 -15.563 1.00 92.94 162 ASP A N 1
ATOM 1225 C CA . ASP A 1 162 ? 1.577 6.443 -16.925 1.00 92.94 162 ASP A CA 1
ATOM 1226 C C . ASP A 1 162 ? 0.054 6.417 -17.175 1.00 92.94 162 ASP A C 1
ATOM 1228 O O . ASP A 1 162 ? -0.454 5.542 -17.885 1.00 92.94 162 ASP A O 1
ATOM 1232 N N . PRO A 1 163 ? -0.712 7.334 -16.552 1.00 90.81 163 PRO A N 1
ATOM 1233 C CA . PRO A 1 163 ? -2.171 7.303 -16.595 1.00 90.81 163 PRO A CA 1
ATOM 1234 C C . PRO A 1 163 ? -2.738 7.552 -17.994 1.00 90.81 163 PRO A C 1
ATOM 1236 O O . PRO A 1 163 ? -3.780 6.987 -18.333 1.00 90.81 163 PRO A O 1
ATOM 1239 N N . ASP A 1 164 ? -2.038 8.350 -18.802 1.00 89.88 164 ASP A N 1
ATOM 1240 C CA . ASP A 1 164 ? -2.438 8.729 -20.160 1.00 89.88 164 ASP A CA 1
ATOM 1241 C C . ASP A 1 164 ? -1.895 7.771 -21.237 1.00 89.88 164 ASP A C 1
ATOM 1243 O O . ASP A 1 164 ? -2.091 8.006 -22.432 1.00 89.88 164 ASP A O 1
ATOM 1247 N N . ALA A 1 165 ? -1.235 6.678 -20.830 1.00 89.75 165 ALA A N 1
ATOM 1248 C CA . ALA A 1 165 ? -0.618 5.692 -21.719 1.00 89.75 165 ALA A CA 1
ATOM 1249 C C . ALA A 1 165 ? 0.344 6.328 -22.748 1.00 89.75 165 ALA A C 1
ATOM 1251 O O . ALA A 1 165 ? 0.337 5.993 -23.938 1.00 89.75 165 ALA A O 1
ATOM 1252 N N . GLY A 1 166 ? 1.167 7.271 -22.287 1.00 88.44 166 GLY A N 1
ATOM 1253 C CA . GLY A 1 166 ? 2.148 8.006 -23.077 1.00 88.44 166 GLY A CA 1
ATOM 1254 C C . GLY A 1 166 ? 3.428 7.222 -23.382 1.00 88.44 166 GLY A C 1
ATOM 1255 O O . GLY A 1 166 ? 4.187 7.634 -24.263 1.00 88.44 166 GLY A O 1
ATOM 1256 N N . ALA A 1 167 ? 3.691 6.099 -22.704 1.00 89.81 167 ALA A N 1
ATOM 1257 C CA . ALA A 1 167 ? 4.881 5.275 -22.916 1.00 89.81 167 ALA A CA 1
ATOM 1258 C C . ALA A 1 167 ? 4.928 4.667 -24.335 1.00 89.81 167 ALA A C 1
ATOM 1260 O O . ALA A 1 167 ? 4.094 3.838 -24.707 1.00 89.81 167 ALA A O 1
ATOM 1261 N N . ARG A 1 168 ? 5.941 5.037 -25.138 1.00 90.50 168 ARG A N 1
ATOM 1262 C CA . ARG A 1 168 ? 5.998 4.702 -26.578 1.00 90.50 168 ARG A CA 1
ATOM 1263 C C . ARG A 1 168 ? 6.917 3.530 -26.909 1.00 90.50 168 ARG A C 1
ATOM 1265 O O . ARG A 1 168 ? 6.465 2.532 -27.465 1.00 90.50 168 ARG A O 1
ATOM 1272 N N . ALA A 1 169 ? 8.207 3.654 -26.610 1.00 90.38 169 ALA A N 1
ATOM 1273 C CA . ALA A 1 169 ? 9.232 2.701 -27.026 1.00 90.38 169 ALA A CA 1
ATOM 1274 C C . ALA A 1 169 ? 10.376 2.645 -26.011 1.00 90.38 169 ALA A C 1
ATOM 1276 O O . ALA A 1 169 ? 10.675 3.637 -25.350 1.00 90.38 169 ALA A O 1
ATOM 1277 N N . ASP A 1 170 ? 11.026 1.485 -25.915 1.00 90.19 170 ASP A N 1
ATOM 1278 C CA . ASP A 1 170 ? 12.219 1.340 -25.086 1.00 90.19 170 ASP A CA 1
ATOM 1279 C C . ASP A 1 170 ? 13.422 1.977 -25.805 1.00 90.19 170 ASP A C 1
ATOM 1281 O O . ASP A 1 170 ? 13.805 1.538 -26.892 1.00 90.19 170 ASP A O 1
ATOM 1285 N N . GLY A 1 171 ? 14.026 2.998 -25.198 1.00 85.56 171 GLY A N 1
ATOM 1286 C CA . GLY A 1 171 ? 15.216 3.677 -25.727 1.00 85.56 171 GLY A CA 1
ATOM 1287 C C . GLY A 1 171 ? 16.528 2.981 -25.345 1.00 85.56 171 GLY A C 1
ATOM 1288 O O . GLY A 1 171 ? 16.504 1.980 -24.628 1.00 85.56 171 GLY A O 1
ATOM 1289 N N . PRO A 1 172 ? 17.696 3.468 -25.795 1.00 83.81 172 PRO A N 1
ATOM 1290 C CA . PRO A 1 172 ? 18.971 3.113 -25.173 1.00 83.81 172 PRO A CA 1
ATOM 1291 C C . PRO A 1 172 ? 19.063 3.704 -23.757 1.00 83.81 172 PRO A C 1
ATOM 1293 O O . PRO A 1 172 ? 18.309 4.616 -23.411 1.00 83.81 172 PRO A O 1
ATOM 1296 N N . GLU A 1 173 ? 20.000 3.206 -22.950 1.00 77.38 173 GLU A N 1
ATOM 1297 C CA . GLU A 1 173 ? 20.357 3.863 -21.692 1.00 77.38 173 GLU A CA 1
ATOM 1298 C C . GLU A 1 173 ? 20.877 5.274 -21.999 1.00 77.38 173 GLU A C 1
ATOM 1300 O O . GLU A 1 173 ? 21.850 5.471 -22.732 1.00 77.38 173 GLU A O 1
ATOM 1305 N N . LEU A 1 174 ? 20.162 6.261 -21.476 1.00 64.81 174 LEU A N 1
ATOM 1306 C CA . LEU A 1 174 ? 20.586 7.644 -21.408 1.00 64.81 174 LEU A CA 1
ATOM 1307 C C . LEU A 1 174 ? 21.529 7.675 -20.202 1.00 64.81 174 LEU A C 1
ATOM 1309 O O . LEU A 1 174 ? 21.100 7.300 -19.112 1.00 64.81 174 LEU A O 1
ATOM 1313 N N . GLY A 1 175 ? 22.810 7.997 -20.423 1.00 60.09 175 GLY A N 1
ATOM 1314 C CA . GLY A 1 175 ? 23.867 7.891 -19.404 1.00 60.09 175 GLY A CA 1
ATOM 1315 C C . GLY A 1 175 ? 23.539 8.587 -18.076 1.00 60.09 175 GLY A C 1
ATOM 1316 O O . GLY A 1 175 ? 22.510 9.247 -17.964 1.00 60.09 175 GLY A O 1
ATOM 1317 N N . GLU A 1 176 ? 24.418 8.442 -17.077 1.00 57.97 176 GLU A N 1
ATOM 1318 C CA . GLU A 1 176 ? 24.156 8.877 -15.694 1.00 57.97 176 GLU A CA 1
ATOM 1319 C C . GLU A 1 176 ? 23.438 10.243 -15.636 1.00 57.97 176 GLU A C 1
ATOM 1321 O O . GLU A 1 176 ? 23.986 11.239 -16.127 1.00 57.97 176 GLU A O 1
ATOM 1326 N N . PRO A 1 177 ? 22.206 10.313 -15.086 1.00 58.97 177 PRO A N 1
ATOM 1327 C CA . PRO A 1 177 ? 21.526 11.589 -14.918 1.00 58.97 177 PRO A CA 1
ATOM 1328 C C . PRO A 1 177 ? 22.412 12.507 -14.071 1.00 58.97 177 PRO A C 1
ATOM 1330 O O . PRO A 1 177 ? 23.089 12.026 -13.157 1.00 58.97 177 PRO A O 1
ATOM 1333 N N . GLU A 1 178 ? 22.424 13.816 -14.361 1.00 53.81 178 GLU A N 1
ATOM 1334 C CA . GLU A 1 178 ? 23.217 14.756 -13.560 1.00 53.81 178 GLU A CA 1
ATOM 1335 C C . GLU A 1 178 ? 22.908 14.537 -12.071 1.00 53.81 178 GLU A C 1
ATOM 1337 O O . GLU A 1 178 ? 21.731 14.481 -11.694 1.00 53.81 178 GLU A O 1
ATOM 1342 N N . PRO A 1 179 ? 23.932 14.357 -11.219 1.00 46.44 179 PRO A N 1
ATOM 1343 C CA . PRO A 1 179 ? 23.715 13.915 -9.858 1.00 46.44 179 PRO A CA 1
ATOM 1344 C C . PRO A 1 179 ? 23.016 15.011 -9.056 1.00 46.44 179 PRO A C 1
ATOM 1346 O O . PRO A 1 179 ? 23.643 15.896 -8.476 1.00 46.44 179 PRO A O 1
ATOM 1349 N N . GLY A 1 180 ? 21.695 14.898 -8.941 1.00 50.06 180 GLY A N 1
ATOM 1350 C CA . GLY A 1 180 ? 21.019 15.290 -7.719 1.00 50.06 180 GLY A CA 1
ATOM 1351 C C . GLY A 1 180 ? 21.551 14.389 -6.609 1.00 50.06 180 GLY A C 1
ATOM 1352 O O . GLY A 1 180 ? 21.507 13.164 -6.712 1.00 50.06 180 GLY A O 1
ATOM 1353 N N . SER A 1 181 ? 22.102 14.969 -5.549 1.00 44.50 181 SER A N 1
ATOM 1354 C CA . SER A 1 181 ? 22.499 14.198 -4.374 1.00 44.50 181 SER A CA 1
ATOM 1355 C C . SER A 1 181 ? 21.317 13.342 -3.883 1.00 44.50 181 SER A C 1
ATOM 1357 O O . SER A 1 181 ? 20.170 13.793 -3.939 1.00 44.50 181 SER A O 1
ATOM 1359 N N . PRO A 1 182 ? 21.554 12.147 -3.316 1.00 41.25 182 PRO A N 1
ATOM 1360 C CA . PRO A 1 182 ? 20.500 11.354 -2.678 1.00 41.25 182 PRO A CA 1
ATOM 1361 C C . PRO A 1 182 ? 19.690 12.149 -1.641 1.00 41.25 182 PRO A C 1
ATOM 1363 O O . PRO A 1 182 ? 18.521 11.858 -1.424 1.00 41.25 182 PRO A O 1
ATOM 1366 N N . ALA A 1 183 ? 20.277 13.196 -1.047 1.00 36.94 183 ALA A N 1
ATOM 1367 C CA . ALA A 1 183 ? 19.592 14.147 -0.175 1.00 36.94 183 ALA A CA 1
ATOM 1368 C C . ALA A 1 183 ? 18.618 15.082 -0.924 1.00 36.94 183 ALA A C 1
ATOM 1370 O O . ALA A 1 183 ? 17.533 15.341 -0.419 1.00 36.94 183 ALA A O 1
ATOM 1371 N N . GLN A 1 184 ? 18.950 15.556 -2.129 1.00 45.25 184 GLN A N 1
ATOM 1372 C CA . GLN A 1 184 ? 18.036 16.334 -2.988 1.00 45.25 184 GLN A CA 1
ATOM 1373 C C . GLN A 1 184 ? 16.901 15.463 -3.540 1.00 45.25 184 GLN A C 1
ATOM 1375 O O . GLN A 1 184 ? 15.753 15.899 -3.644 1.00 45.25 184 GLN A O 1
ATOM 1380 N N . ILE A 1 185 ? 17.215 14.203 -3.832 1.00 48.88 185 ILE A N 1
ATOM 1381 C CA . ILE A 1 185 ? 16.236 13.220 -4.270 1.00 48.88 185 ILE A CA 1
ATOM 1382 C C . ILE A 1 185 ? 15.319 12.811 -3.098 1.00 48.88 185 ILE A C 1
ATOM 1384 O O . ILE A 1 185 ? 14.108 12.761 -3.267 1.00 48.88 185 ILE A O 1
ATOM 1388 N N . ALA A 1 186 ? 15.841 12.621 -1.884 1.00 38.34 186 ALA A N 1
ATOM 1389 C CA . ALA A 1 186 ? 15.038 12.309 -0.697 1.00 38.34 186 ALA A CA 1
ATOM 1390 C C . ALA A 1 186 ? 14.250 13.515 -0.140 1.00 38.34 186 ALA A C 1
ATOM 1392 O O . ALA A 1 186 ? 13.198 13.331 0.460 1.00 38.34 186 ALA A O 1
ATOM 1393 N N . ALA A 1 187 ? 14.706 14.755 -0.349 1.00 41.41 187 ALA A N 1
ATOM 1394 C CA . ALA A 1 187 ? 14.001 15.960 0.110 1.00 41.41 187 ALA A CA 1
ATOM 1395 C C . ALA A 1 187 ? 12.705 16.264 -0.672 1.00 41.41 187 ALA A C 1
ATOM 1397 O O . ALA A 1 187 ? 11.925 17.113 -0.254 1.00 41.41 187 ALA A O 1
ATOM 1398 N N . SER A 1 188 ? 12.453 15.572 -1.788 1.00 45.22 188 SER A N 1
ATOM 1399 C CA . SER A 1 188 ? 11.293 15.789 -2.670 1.00 45.22 188 SER A CA 1
ATOM 1400 C C . SER A 1 188 ? 10.091 14.874 -2.377 1.00 45.22 188 SER A C 1
ATOM 1402 O O . SER A 1 188 ? 9.186 14.769 -3.200 1.00 45.22 188 SER A O 1
ATOM 1404 N N . VAL A 1 189 ? 10.039 14.246 -1.191 1.00 43.16 189 VAL A N 1
ATOM 1405 C CA . VAL A 1 189 ? 8.856 13.492 -0.708 1.00 43.16 189 VAL A CA 1
ATOM 1406 C C . VAL A 1 189 ? 7.611 14.393 -0.610 1.00 43.16 189 VAL A C 1
ATOM 1408 O O . VAL A 1 189 ? 6.486 13.916 -0.715 1.00 43.16 189 VAL A O 1
ATOM 1411 N N . THR A 1 190 ? 7.803 15.710 -0.509 1.00 40.72 190 THR A N 1
ATOM 1412 C CA . THR A 1 190 ? 6.764 16.733 -0.668 1.00 40.72 190 THR A CA 1
ATOM 1413 C C . THR A 1 190 ? 7.052 17.569 -1.916 1.00 40.72 190 THR A C 1
ATOM 1415 O O . THR A 1 190 ? 8.061 18.273 -1.954 1.00 40.72 190 THR A O 1
ATOM 1418 N N . GLY A 1 191 ? 6.173 17.519 -2.922 1.00 50.28 191 GLY A N 1
ATOM 1419 C CA . GLY A 1 191 ? 6.266 18.379 -4.109 1.00 50.28 191 GLY A CA 1
ATOM 1420 C C . GLY A 1 191 ? 6.965 17.752 -5.316 1.00 50.28 191 GLY A C 1
ATOM 1421 O O . GLY A 1 191 ? 7.852 18.370 -5.904 1.00 50.28 191 GLY A O 1
ATOM 1422 N N . LEU A 1 192 ? 6.552 16.546 -5.718 1.00 59.97 192 LEU A N 1
ATOM 1423 C CA . LEU A 1 192 ? 6.824 16.091 -7.082 1.00 59.97 192 LEU A CA 1
ATOM 1424 C C . LEU A 1 192 ? 6.216 17.107 -8.061 1.00 59.97 192 LEU A C 1
ATOM 1426 O O . LEU A 1 192 ? 5.055 17.491 -7.915 1.00 59.97 192 LEU A O 1
ATOM 1430 N N . GLY A 1 193 ? 7.020 17.579 -9.016 1.00 62.09 193 GLY A N 1
ATOM 1431 C CA . GLY A 1 193 ? 6.524 18.396 -10.122 1.00 62.09 193 GLY A CA 1
ATOM 1432 C C . GLY A 1 193 ? 5.476 17.639 -10.950 1.00 62.09 193 GLY A C 1
ATOM 1433 O O . GLY A 1 193 ? 5.393 16.411 -10.849 1.00 62.09 193 GLY A O 1
ATOM 1434 N N . PRO A 1 194 ? 4.674 18.350 -11.759 1.00 71.50 194 PRO A N 1
ATOM 1435 C CA . PRO A 1 194 ? 3.659 17.715 -12.590 1.00 71.50 194 PRO A CA 1
ATOM 1436 C C . PRO A 1 194 ? 4.281 16.672 -13.528 1.00 71.50 194 PRO A C 1
ATOM 1438 O O . PRO A 1 194 ? 5.385 16.877 -14.031 1.00 71.50 194 PRO A O 1
ATOM 1441 N N . GLY A 1 195 ? 3.581 15.553 -13.735 1.00 78.38 195 GLY A N 1
ATOM 1442 C CA . GLY A 1 195 ? 4.041 14.462 -14.612 1.00 78.38 195 GLY A CA 1
ATOM 1443 C C . GLY A 1 195 ? 5.151 13.570 -14.032 1.00 78.38 195 GLY A C 1
ATOM 1444 O O . GLY A 1 195 ? 5.739 12.772 -14.762 1.00 78.38 195 GLY A O 1
ATOM 1445 N N . LEU A 1 196 ? 5.454 13.679 -12.730 1.00 87.44 196 LEU A N 1
ATOM 1446 C CA . LEU A 1 196 ? 6.410 12.808 -12.038 1.00 87.44 196 LEU A CA 1
ATOM 1447 C C . LEU A 1 196 ? 5.708 11.802 -11.123 1.00 87.44 196 LEU A C 1
ATOM 1449 O O . LEU A 1 196 ? 4.936 12.172 -10.237 1.00 87.44 196 LEU A O 1
ATOM 1453 N N . THR A 1 197 ? 6.075 10.530 -11.264 1.00 91.06 197 THR A N 1
ATOM 1454 C CA . THR A 1 197 ? 5.748 9.469 -10.302 1.00 91.06 197 THR A CA 1
ATOM 1455 C C . THR A 1 197 ? 7.028 8.916 -9.702 1.00 91.06 197 THR A C 1
ATOM 1457 O O . THR A 1 197 ? 7.981 8.623 -10.418 1.00 91.06 197 THR A O 1
ATOM 1460 N N . ARG A 1 198 ? 7.069 8.730 -8.386 1.00 90.88 198 ARG A N 1
ATOM 1461 C CA . ARG A 1 198 ? 8.207 8.129 -7.694 1.00 90.88 198 ARG A CA 1
ATOM 1462 C C . ARG A 1 198 ? 7.792 6.877 -6.947 1.00 90.88 198 ARG A C 1
ATOM 1464 O O . ARG A 1 198 ? 6.814 6.881 -6.208 1.00 90.88 198 ARG A O 1
ATOM 1471 N N . PHE A 1 199 ? 8.617 5.852 -7.091 1.00 92.94 199 PHE A N 1
ATOM 1472 C CA . PHE A 1 199 ? 8.562 4.610 -6.352 1.00 92.94 199 PHE A CA 1
ATOM 1473 C C . PHE A 1 199 ? 9.822 4.484 -5.497 1.00 92.94 199 PHE A C 1
ATOM 1475 O O . PHE A 1 199 ? 10.938 4.603 -6.009 1.00 92.94 199 PHE A O 1
ATOM 1482 N N . GLU A 1 200 ? 9.659 4.236 -4.202 1.00 90.81 200 GLU A N 1
ATOM 1483 C CA . GLU A 1 200 ? 10.770 3.939 -3.296 1.00 90.81 200 GLU A CA 1
ATOM 1484 C C . GLU A 1 200 ? 10.558 2.575 -2.653 1.00 90.81 200 GLU A C 1
ATOM 1486 O O . GLU A 1 200 ? 9.718 2.420 -1.770 1.00 90.81 200 GLU A O 1
ATOM 1491 N N . ALA A 1 201 ? 11.328 1.588 -3.101 1.00 92.25 201 ALA A N 1
ATOM 1492 C CA . ALA A 1 201 ? 11.311 0.242 -2.561 1.00 92.25 201 ALA A CA 1
ATOM 1493 C C . ALA A 1 201 ? 12.407 0.056 -1.510 1.00 92.25 201 ALA A C 1
ATOM 1495 O O . ALA A 1 201 ? 13.551 0.469 -1.717 1.00 92.25 201 ALA A O 1
ATOM 1496 N N . VAL A 1 202 ? 12.067 -0.600 -0.404 1.00 91.31 202 VAL A N 1
ATOM 1497 C CA . VAL A 1 202 ? 13.001 -1.045 0.633 1.00 91.31 202 VAL A CA 1
ATOM 1498 C C . VAL A 1 202 ? 12.832 -2.549 0.811 1.00 91.31 202 VAL A C 1
ATOM 1500 O O . VAL A 1 202 ? 11.786 -3.003 1.275 1.00 91.31 202 VAL A O 1
ATOM 1503 N N . HIS A 1 203 ? 13.868 -3.299 0.441 1.00 91.50 203 HIS A N 1
ATOM 1504 C CA . HIS A 1 203 ? 13.937 -4.753 0.560 1.00 91.50 203 HIS A CA 1
ATOM 1505 C C . HIS A 1 203 ? 14.953 -5.149 1.626 1.00 91.50 203 HIS A C 1
ATOM 1507 O O . HIS A 1 203 ? 16.054 -4.594 1.681 1.00 91.50 203 HIS A O 1
ATOM 1513 N N . GLN A 1 204 ? 14.599 -6.135 2.446 1.00 86.75 204 GLN A N 1
ATOM 1514 C CA . GLN A 1 204 ? 15.520 -6.722 3.413 1.00 86.75 204 GLN A CA 1
ATOM 1515 C C . GLN A 1 204 ? 16.312 -7.852 2.748 1.00 86.75 204 GLN A C 1
ATOM 1517 O O . GLN A 1 204 ? 15.736 -8.840 2.294 1.00 86.75 204 GLN A O 1
ATOM 1522 N N . ARG A 1 205 ? 17.644 -7.728 2.699 1.00 84.81 205 ARG A N 1
ATOM 1523 C CA . ARG A 1 205 ? 18.556 -8.816 2.309 1.00 84.81 205 ARG A CA 1
ATOM 1524 C C . ARG A 1 205 ? 19.336 -9.302 3.526 1.00 84.81 205 ARG A C 1
ATOM 1526 O O . ARG A 1 205 ? 19.461 -8.598 4.523 1.00 84.81 205 ARG A O 1
ATOM 1533 N N . GLU A 1 206 ? 19.948 -10.481 3.417 1.00 87.25 206 GLU A N 1
ATOM 1534 C CA . GLU A 1 206 ? 20.805 -11.039 4.477 1.00 87.25 206 GLU A CA 1
ATOM 1535 C C . GLU A 1 206 ? 21.943 -10.080 4.880 1.00 87.25 206 GLU A C 1
ATOM 1537 O O . GLU A 1 206 ? 22.256 -9.935 6.059 1.00 87.25 206 GLU A O 1
ATOM 1542 N N . ALA A 1 207 ? 22.531 -9.376 3.907 1.00 87.81 207 ALA A N 1
ATOM 1543 C CA . ALA A 1 207 ? 23.612 -8.415 4.133 1.00 87.81 207 ALA A CA 1
ATOM 1544 C C . ALA A 1 207 ? 23.136 -7.026 4.615 1.00 87.81 207 ALA A C 1
ATOM 1546 O O . ALA A 1 207 ? 23.967 -6.138 4.815 1.00 87.81 207 ALA A O 1
ATOM 1547 N N . GLY A 1 208 ? 21.826 -6.822 4.780 1.00 88.12 208 GLY A N 1
ATOM 1548 C CA . GLY A 1 208 ? 21.205 -5.553 5.155 1.00 88.12 208 GLY A CA 1
ATOM 1549 C C . GLY A 1 208 ? 20.209 -5.037 4.118 1.00 88.12 208 GLY A C 1
ATOM 1550 O O . GLY A 1 208 ? 19.913 -5.694 3.119 1.00 88.12 208 GLY A O 1
ATOM 1551 N N . ASP A 1 209 ? 19.694 -3.836 4.360 1.00 86.50 209 ASP A N 1
ATOM 1552 C CA . ASP A 1 209 ? 18.644 -3.257 3.526 1.00 86.50 209 ASP A CA 1
ATOM 1553 C C . ASP A 1 209 ? 19.185 -2.770 2.174 1.00 86.50 209 ASP A C 1
ATOM 1555 O O . ASP A 1 209 ? 20.247 -2.137 2.073 1.00 86.50 209 ASP A O 1
ATOM 1559 N N . ARG A 1 210 ? 18.405 -3.020 1.122 1.00 89.62 210 ARG A N 1
ATOM 1560 C CA . ARG A 1 210 ? 18.579 -2.421 -0.201 1.00 89.62 210 ARG A CA 1
ATOM 1561 C C . ARG A 1 210 ? 17.424 -1.468 -0.464 1.00 89.62 210 ARG A C 1
ATOM 1563 O O . ARG A 1 210 ? 16.258 -1.840 -0.345 1.00 89.62 210 ARG A O 1
ATOM 1570 N N . ARG A 1 211 ? 17.754 -0.233 -0.847 1.00 90.81 211 ARG A N 1
ATOM 1571 C CA . ARG A 1 211 ? 16.771 0.757 -1.292 1.00 90.81 211 ARG A CA 1
ATOM 1572 C C . ARG A 1 211 ? 16.893 0.938 -2.794 1.00 90.81 211 ARG A C 1
ATOM 1574 O O . ARG A 1 211 ? 17.958 1.322 -3.271 1.00 90.81 211 ARG A O 1
ATOM 1581 N N . THR A 1 212 ? 15.801 0.739 -3.516 1.00 90.94 212 THR A N 1
ATOM 1582 C CA . THR A 1 212 ? 15.727 1.014 -4.951 1.00 90.94 212 THR A CA 1
ATOM 1583 C C . THR A 1 212 ? 14.713 2.114 -5.184 1.00 90.94 212 THR A C 1
ATOM 1585 O O . THR A 1 212 ? 13.565 2.029 -4.759 1.00 90.94 212 THR A O 1
ATOM 1588 N N . GLN A 1 213 ? 15.151 3.167 -5.854 1.00 89.88 213 GLN A N 1
ATOM 1589 C CA . GLN A 1 213 ? 14.289 4.237 -6.300 1.00 89.88 213 GLN A CA 1
ATOM 1590 C C . GLN A 1 213 ? 14.066 4.115 -7.800 1.00 89.88 213 GLN A C 1
ATOM 1592 O O . GLN A 1 213 ? 15.021 3.969 -8.560 1.00 89.88 213 GLN A O 1
ATOM 1597 N N . LEU A 1 214 ? 12.808 4.235 -8.210 1.00 92.62 214 LEU A N 1
ATOM 1598 C CA . LEU A 1 214 ? 12.392 4.332 -9.600 1.00 92.62 214 LEU A CA 1
ATOM 1599 C C . LEU A 1 214 ? 11.558 5.607 -9.741 1.00 92.62 214 LEU A C 1
ATOM 1601 O O . LEU A 1 214 ? 10.590 5.805 -9.017 1.00 92.62 214 LEU A O 1
ATOM 1605 N N . THR A 1 215 ? 11.948 6.500 -10.640 1.00 91.56 215 THR A N 1
ATOM 1606 C CA . THR A 1 215 ? 11.201 7.720 -10.964 1.00 91.56 215 THR A CA 1
ATOM 1607 C C . THR A 1 215 ? 10.733 7.627 -12.404 1.00 91.56 215 THR A C 1
ATOM 1609 O O . THR A 1 215 ? 11.521 7.302 -13.284 1.00 91.56 215 THR A O 1
ATOM 1612 N N . VAL A 1 216 ? 9.457 7.891 -12.634 1.00 92.25 216 VAL A N 1
ATOM 1613 C CA . VAL A 1 216 ? 8.833 7.940 -13.950 1.00 92.25 216 VAL A CA 1
ATOM 1614 C C . VAL A 1 216 ? 8.517 9.395 -14.253 1.00 92.25 216 VAL A C 1
ATOM 1616 O O . VAL A 1 216 ? 7.863 10.060 -13.453 1.00 92.25 216 VAL A O 1
ATOM 1619 N N . GLU A 1 217 ? 9.018 9.876 -15.379 1.00 89.50 217 GLU A N 1
ATOM 1620 C CA . GLU A 1 217 ? 8.860 11.238 -15.871 1.00 89.50 217 GLU A CA 1
ATOM 1621 C C . GLU A 1 217 ? 8.150 11.217 -17.222 1.00 89.50 217 GLU A C 1
ATOM 1623 O O . GLU A 1 217 ? 8.578 10.532 -18.157 1.00 89.50 217 GLU A O 1
ATOM 1628 N N . GLU A 1 218 ? 7.074 11.986 -17.330 1.00 85.19 218 GLU A N 1
ATOM 1629 C CA . GLU A 1 218 ? 6.437 12.294 -18.606 1.00 85.19 218 GLU A CA 1
ATOM 1630 C C . GLU A 1 218 ? 7.281 13.326 -19.366 1.00 85.19 218 GLU A C 1
ATOM 1632 O O . GLU A 1 218 ? 7.546 14.427 -18.884 1.00 85.19 218 GLU A O 1
ATOM 1637 N N . VAL A 1 219 ? 7.721 12.962 -20.569 1.00 81.94 219 VAL A N 1
ATOM 1638 C CA . VAL A 1 219 ? 8.534 13.796 -21.464 1.00 81.94 219 VAL A CA 1
ATOM 1639 C C . VAL A 1 219 ? 7.872 13.875 -22.842 1.00 81.94 219 VAL A C 1
ATOM 1641 O O . VAL A 1 219 ? 7.084 13.011 -23.213 1.00 81.94 219 VAL A O 1
ATOM 1644 N N . ASP A 1 220 ? 8.232 14.852 -23.677 1.00 77.44 220 ASP A N 1
ATOM 1645 C CA . ASP A 1 220 ? 7.638 15.006 -25.025 1.00 77.44 220 ASP A CA 1
ATOM 1646 C C . ASP A 1 220 ? 7.735 13.729 -25.898 1.00 77.44 220 ASP A C 1
ATOM 1648 O O . ASP A 1 220 ? 6.880 13.433 -26.748 1.00 77.44 220 ASP A O 1
ATOM 1652 N N . ALA A 1 221 ? 8.798 12.946 -25.684 1.00 72.81 221 ALA A N 1
ATOM 1653 C CA . ALA A 1 221 ? 9.054 11.688 -26.378 1.00 72.81 221 ALA A CA 1
ATOM 1654 C C . ALA A 1 221 ? 8.192 10.509 -25.874 1.00 72.81 221 ALA A C 1
ATOM 1656 O O . ALA A 1 221 ? 8.055 9.524 -26.602 1.00 72.81 221 ALA A O 1
ATOM 1657 N N . GLY A 1 222 ? 7.568 10.612 -24.696 1.00 85.31 222 GLY A N 1
ATOM 1658 C CA . GLY A 1 222 ? 6.797 9.554 -24.045 1.00 85.31 222 GLY A CA 1
ATOM 1659 C C . GLY A 1 222 ? 7.075 9.508 -22.543 1.00 85.31 222 GLY A C 1
ATOM 1660 O O . GLY A 1 222 ? 6.953 10.508 -21.849 1.00 85.31 222 GLY A O 1
ATOM 1661 N N . VAL A 1 223 ? 7.483 8.346 -22.039 1.00 89.44 223 VAL A N 1
ATOM 1662 C CA . VAL A 1 223 ? 7.814 8.158 -20.624 1.00 89.44 223 VAL A CA 1
ATOM 1663 C C . VAL A 1 223 ? 9.292 7.829 -20.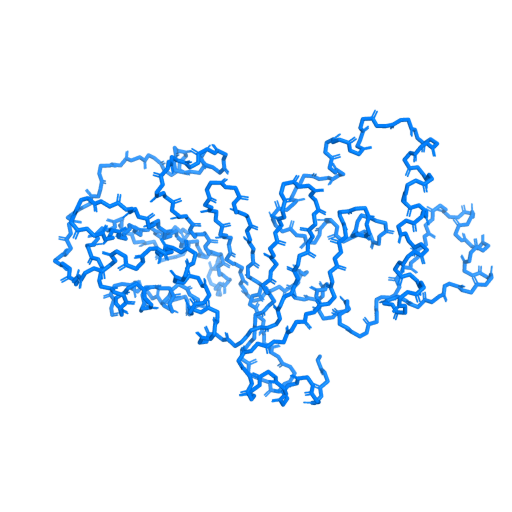474 1.00 89.44 223 VAL A C 1
ATOM 1665 O O . VAL A 1 223 ? 9.826 6.980 -21.192 1.00 89.44 223 VAL A O 1
ATOM 1668 N N . ARG A 1 224 ? 9.949 8.474 -19.513 1.00 89.44 224 ARG A N 1
ATOM 1669 C CA . ARG A 1 224 ? 11.320 8.190 -19.099 1.00 89.44 224 ARG A CA 1
ATOM 1670 C C . ARG A 1 224 ? 11.330 7.605 -17.695 1.00 89.44 224 ARG A C 1
ATOM 1672 O O . ARG A 1 224 ? 10.688 8.119 -16.791 1.00 89.44 224 ARG A O 1
ATOM 1679 N N . VAL A 1 225 ? 12.090 6.536 -17.509 1.00 91.00 225 VAL A N 1
ATOM 1680 C CA . VAL A 1 225 ? 12.315 5.885 -16.221 1.00 91.00 225 VAL A CA 1
ATOM 1681 C C . VAL A 1 225 ? 13.741 6.178 -15.779 1.00 91.00 225 VAL A C 1
ATOM 1683 O O . VAL A 1 225 ? 14.680 5.947 -16.536 1.00 91.00 225 VAL A O 1
ATOM 1686 N N . LEU A 1 226 ? 13.904 6.673 -14.558 1.00 89.69 226 LEU A N 1
ATOM 1687 C CA . LEU A 1 226 ? 15.182 6.883 -13.890 1.00 89.69 226 LEU A CA 1
ATOM 1688 C C . LEU A 1 226 ? 15.266 5.950 -12.687 1.00 89.69 226 LEU A C 1
ATOM 1690 O O . LEU A 1 226 ? 14.318 5.860 -11.909 1.00 89.69 226 LEU A O 1
ATOM 1694 N N . THR A 1 227 ? 16.394 5.280 -12.503 1.00 88.88 227 THR A N 1
ATOM 1695 C CA . THR A 1 227 ? 16.595 4.327 -11.409 1.00 88.88 227 THR A CA 1
ATOM 1696 C C . THR A 1 227 ? 17.845 4.667 -10.617 1.00 88.88 227 THR A C 1
ATOM 1698 O O . THR A 1 227 ? 18.810 5.202 -11.157 1.00 88.88 227 THR A O 1
ATOM 1701 N N . ALA A 1 228 ? 17.826 4.373 -9.319 1.00 86.88 228 ALA A N 1
ATOM 1702 C CA . ALA A 1 228 ? 18.997 4.438 -8.454 1.00 86.88 228 ALA A CA 1
ATOM 1703 C C . ALA A 1 228 ? 18.880 3.392 -7.342 1.00 86.88 228 ALA A C 1
ATOM 1705 O O . ALA A 1 228 ? 17.803 3.194 -6.775 1.00 86.88 228 ALA A O 1
ATOM 1706 N N . THR A 1 229 ? 19.989 2.738 -6.998 1.00 89.19 229 THR A N 1
ATOM 1707 C CA . THR A 1 229 ? 20.031 1.743 -5.920 1.00 89.19 229 THR A CA 1
ATOM 1708 C C . THR A 1 229 ? 21.055 2.135 -4.865 1.00 89.19 229 THR A C 1
ATOM 1710 O O . THR A 1 229 ? 22.209 2.427 -5.174 1.00 89.19 229 THR A O 1
ATOM 1713 N N . PHE A 1 230 ? 20.645 2.057 -3.603 1.00 87.12 230 PHE A N 1
ATOM 1714 C CA . PHE A 1 230 ? 21.430 2.398 -2.424 1.00 87.12 230 PHE A CA 1
ATOM 1715 C C . PHE A 1 230 ? 21.468 1.234 -1.426 1.00 87.12 230 PHE A C 1
ATOM 1717 O O . PHE A 1 230 ? 20.617 0.343 -1.452 1.00 87.12 230 PHE A O 1
ATOM 1724 N N . GLY A 1 231 ? 22.417 1.290 -0.489 1.00 87.69 231 GLY A N 1
ATOM 1725 C CA . GLY A 1 231 ? 22.586 0.267 0.543 1.00 87.69 231 GLY A CA 1
ATOM 1726 C C . GLY A 1 231 ? 23.412 -0.909 0.035 1.00 87.69 231 GLY A C 1
ATOM 1727 O O . GLY A 1 231 ? 24.492 -0.710 -0.523 1.00 87.69 231 GLY A O 1
ATOM 1728 N N . VAL A 1 232 ? 22.924 -2.130 0.249 1.00 88.19 232 VAL A N 1
ATOM 1729 C CA . VAL A 1 232 ? 23.588 -3.349 -0.231 1.00 88.19 232 VAL A CA 1
ATOM 1730 C C . VAL A 1 232 ? 23.560 -3.414 -1.761 1.00 88.19 232 VAL A C 1
ATOM 1732 O O . VAL A 1 232 ? 22.515 -3.210 -2.373 1.00 88.19 232 VAL A O 1
ATOM 1735 N N . ALA A 1 233 ? 24.705 -3.753 -2.367 1.00 88.00 233 ALA A N 1
ATOM 1736 C CA . ALA A 1 233 ? 24.886 -3.862 -3.820 1.00 88.00 233 ALA A CA 1
ATOM 1737 C C . ALA A 1 233 ? 24.399 -2.610 -4.590 1.00 88.00 233 ALA A C 1
ATOM 1739 O O . ALA A 1 233 ? 23.523 -2.716 -5.454 1.00 88.00 233 ALA A O 1
ATOM 1740 N N . PRO A 1 234 ? 24.947 -1.416 -4.282 1.00 86.75 234 PRO A N 1
ATOM 1741 C CA . PRO A 1 234 ? 24.509 -0.182 -4.916 1.00 86.75 234 PRO A CA 1
ATOM 1742 C C . PRO A 1 234 ? 24.835 -0.199 -6.412 1.00 86.75 234 PRO A C 1
ATOM 1744 O O . PRO A 1 234 ? 25.821 -0.800 -6.852 1.00 86.75 234 PRO A O 1
ATOM 1747 N N . ARG A 1 235 ? 24.014 0.500 -7.193 1.00 84.19 235 ARG A N 1
ATOM 1748 C CA . ARG A 1 235 ? 24.179 0.650 -8.641 1.00 84.19 235 ARG A CA 1
ATOM 1749 C C . ARG A 1 235 ? 24.203 2.136 -8.994 1.00 84.19 235 ARG A C 1
ATOM 1751 O O . ARG A 1 235 ? 23.491 2.903 -8.339 1.00 84.19 235 ARG A O 1
ATOM 1758 N N . PRO A 1 236 ? 24.995 2.542 -10.004 1.00 80.50 236 PRO A N 1
ATOM 1759 C CA . PRO A 1 236 ? 24.905 3.884 -10.562 1.00 80.50 236 PRO A CA 1
ATOM 1760 C C . PRO A 1 236 ? 23.477 4.202 -11.000 1.00 80.50 236 PRO A C 1
ATOM 1762 O O . PRO A 1 236 ? 22.702 3.298 -11.320 1.00 80.50 236 PRO A O 1
ATOM 1765 N N . ALA A 1 237 ? 23.137 5.488 -10.999 1.00 83.75 237 ALA A N 1
ATOM 1766 C CA . ALA A 1 237 ? 21.853 5.915 -11.518 1.00 83.75 237 ALA A CA 1
ATOM 1767 C C . ALA A 1 237 ? 21.818 5.735 -13.040 1.00 83.75 237 ALA A C 1
ATOM 1769 O O . ALA A 1 237 ? 22.797 6.036 -13.720 1.00 83.75 237 ALA A O 1
ATOM 1770 N N . ALA A 1 238 ? 20.685 5.285 -13.566 1.00 83.25 238 ALA A N 1
ATOM 1771 C CA . ALA A 1 238 ? 20.493 5.062 -14.993 1.00 83.25 238 ALA A CA 1
ATOM 1772 C C . ALA A 1 238 ? 19.140 5.619 -15.435 1.00 83.25 238 ALA A C 1
ATOM 1774 O O . ALA A 1 238 ? 18.184 5.637 -14.655 1.00 83.25 238 ALA A O 1
ATOM 1775 N N . ALA A 1 239 ? 19.049 6.078 -16.681 1.00 85.69 239 ALA A N 1
ATOM 1776 C CA . ALA A 1 239 ? 17.814 6.597 -17.251 1.00 85.69 239 ALA A CA 1
ATOM 1777 C C . ALA A 1 239 ? 17.517 5.947 -18.604 1.00 85.69 239 ALA A C 1
ATOM 1779 O O . ALA A 1 239 ? 18.417 5.676 -19.394 1.00 85.69 239 ALA A O 1
ATOM 1780 N N . ARG A 1 240 ? 16.242 5.702 -18.904 1.00 88.06 240 ARG A N 1
ATOM 1781 C CA . ARG A 1 240 ? 15.824 5.086 -20.166 1.00 88.06 240 ARG A CA 1
ATOM 1782 C C . ARG A 1 240 ? 14.429 5.548 -20.555 1.00 88.06 240 ARG A C 1
ATOM 1784 O O . ARG A 1 240 ? 13.558 5.664 -19.701 1.00 88.06 240 ARG A O 1
ATOM 1791 N N . GLU A 1 241 ? 14.192 5.776 -21.840 1.00 90.94 241 GLU A N 1
ATOM 1792 C CA . GLU A 1 241 ? 12.815 5.849 -22.343 1.00 90.94 241 GLU A CA 1
ATOM 1793 C C . GLU A 1 241 ? 12.174 4.462 -22.280 1.00 90.94 241 GLU A C 1
ATOM 1795 O O . GLU A 1 241 ? 12.838 3.459 -22.556 1.00 90.94 241 GLU A O 1
ATOM 1800 N N . ALA A 1 242 ? 10.903 4.401 -21.897 1.00 92.06 242 ALA A N 1
ATOM 1801 C CA . ALA A 1 242 ? 10.184 3.152 -21.713 1.00 92.06 242 ALA A CA 1
ATOM 1802 C C . ALA A 1 242 ? 8.940 3.084 -22.605 1.00 92.06 242 ALA A C 1
ATOM 1804 O O . ALA A 1 242 ? 8.161 4.030 -22.731 1.00 92.06 242 ALA A O 1
ATOM 1805 N N . SER A 1 243 ? 8.727 1.906 -23.183 1.00 94.88 243 SER A N 1
ATOM 1806 C CA . SER A 1 243 ? 7.421 1.455 -23.650 1.00 94.88 243 SER A CA 1
ATOM 1807 C C . SER A 1 243 ? 6.550 1.036 -22.466 1.00 94.88 243 SER A C 1
ATOM 1809 O O . SER A 1 243 ? 7.048 0.760 -21.372 1.00 94.88 243 SER A O 1
ATOM 1811 N N . ALA A 1 244 ? 5.248 0.873 -22.697 1.00 94.62 244 ALA A N 1
ATOM 1812 C CA . ALA A 1 244 ? 4.334 0.345 -21.685 1.00 94.62 244 ALA A CA 1
ATOM 1813 C C . ALA A 1 244 ? 4.762 -1.045 -21.154 1.00 94.62 244 ALA A C 1
ATOM 1815 O O . ALA A 1 244 ? 4.545 -1.365 -19.985 1.00 94.62 244 ALA A O 1
ATOM 1816 N N . ALA A 1 245 ? 5.389 -1.879 -21.993 1.00 95.56 245 ALA A N 1
ATOM 1817 C CA . ALA A 1 245 ? 5.939 -3.170 -21.577 1.00 95.56 245 ALA A CA 1
ATOM 1818 C C . ALA A 1 245 ? 7.258 -3.012 -20.801 1.00 95.56 245 ALA A C 1
ATOM 1820 O O . ALA A 1 245 ? 7.485 -3.732 -19.832 1.00 95.56 245 ALA A O 1
ATOM 1821 N N . GLY A 1 246 ? 8.115 -2.072 -21.206 1.00 95.31 246 GLY A N 1
ATOM 1822 C CA . GLY A 1 246 ? 9.357 -1.745 -20.503 1.00 95.31 246 GLY A CA 1
ATOM 1823 C C . GLY A 1 246 ? 9.110 -1.204 -19.100 1.00 95.31 246 GLY A C 1
ATOM 1824 O O . GLY A 1 246 ? 9.733 -1.674 -18.152 1.00 95.31 246 GLY A O 1
ATOM 1825 N N . LEU A 1 247 ? 8.133 -0.307 -18.944 1.00 96.12 247 LEU A N 1
ATOM 1826 C CA . LEU A 1 247 ? 7.713 0.213 -17.643 1.00 96.12 247 LEU A CA 1
ATOM 1827 C C . LEU A 1 247 ? 7.246 -0.914 -16.711 1.00 96.12 247 LEU A C 1
ATOM 1829 O O . LEU A 1 247 ? 7.699 -0.994 -15.571 1.00 96.12 247 LEU A O 1
ATOM 1833 N N . ARG A 1 248 ? 6.410 -1.836 -17.209 1.00 97.31 248 ARG A N 1
ATOM 1834 C CA . ARG A 1 248 ? 5.976 -3.020 -16.448 1.00 97.31 248 ARG A CA 1
ATOM 1835 C C . ARG A 1 248 ? 7.146 -3.899 -16.021 1.00 97.31 248 ARG A C 1
ATOM 1837 O O . ARG A 1 248 ? 7.171 -4.335 -14.877 1.00 97.31 248 ARG A O 1
ATOM 1844 N N . ARG A 1 249 ? 8.133 -4.129 -16.897 1.00 96.25 249 ARG A N 1
ATOM 1845 C CA . ARG A 1 249 ? 9.349 -4.878 -16.530 1.00 96.25 249 ARG A CA 1
ATOM 1846 C C . ARG A 1 249 ? 10.134 -4.177 -15.426 1.00 96.25 249 ARG A C 1
ATOM 1848 O O . ARG A 1 249 ? 10.508 -4.835 -14.464 1.00 96.25 249 ARG A O 1
ATOM 1855 N N . CYS A 1 250 ? 10.289 -2.856 -15.506 1.00 95.62 250 CYS A N 1
ATOM 1856 C CA . CYS A 1 250 ? 10.975 -2.082 -14.469 1.00 95.62 250 CYS A CA 1
ATOM 1857 C C . CYS A 1 250 ? 10.248 -2.167 -13.117 1.00 95.62 250 CYS A C 1
ATOM 1859 O O . CYS A 1 250 ? 10.874 -2.372 -12.081 1.00 95.62 250 CYS A O 1
ATOM 1861 N N . LEU A 1 251 ? 8.917 -2.056 -13.114 1.00 97.00 251 LEU A N 1
ATOM 1862 C CA . LEU A 1 251 ? 8.102 -2.186 -11.901 1.00 97.00 251 LEU A CA 1
ATOM 1863 C C . LEU A 1 251 ? 8.124 -3.616 -11.346 1.00 97.00 251 LEU A C 1
ATOM 1865 O O . LEU A 1 251 ? 8.227 -3.806 -10.139 1.00 97.00 251 LEU A O 1
ATOM 1869 N N . GLN A 1 252 ? 8.097 -4.631 -12.209 1.00 96.81 252 GLN A N 1
ATOM 1870 C CA . GLN A 1 252 ? 8.245 -6.026 -11.799 1.00 96.81 252 GLN A CA 1
ATOM 1871 C C . GLN A 1 252 ? 9.623 -6.289 -11.180 1.00 96.81 252 GLN A C 1
ATOM 1873 O O . GLN A 1 252 ? 9.721 -6.971 -10.160 1.00 96.81 252 GLN A O 1
ATOM 1878 N N . ALA A 1 253 ? 10.678 -5.743 -11.784 1.00 95.19 253 ALA A N 1
ATOM 1879 C CA . ALA A 1 253 ? 12.042 -5.815 -11.282 1.00 95.19 253 ALA A CA 1
ATOM 1880 C C . ALA A 1 253 ? 12.178 -5.112 -9.924 1.00 95.19 253 ALA A C 1
ATOM 1882 O O . ALA A 1 253 ? 12.827 -5.648 -9.028 1.00 95.19 253 ALA A O 1
ATOM 1883 N N . LEU A 1 254 ? 11.501 -3.971 -9.748 1.00 95.25 254 LEU A N 1
ATOM 1884 C CA . LEU A 1 254 ? 11.402 -3.273 -8.469 1.00 95.25 254 LEU A CA 1
ATOM 1885 C C . LEU A 1 254 ? 10.758 -4.163 -7.396 1.00 95.25 254 LEU A C 1
ATOM 1887 O O . LEU A 1 254 ? 11.350 -4.334 -6.340 1.00 95.25 254 LEU A O 1
ATOM 1891 N N . LEU A 1 255 ? 9.593 -4.766 -7.667 1.00 94.75 255 LEU A N 1
ATOM 1892 C CA . LEU A 1 255 ? 8.898 -5.633 -6.700 1.00 94.75 255 LEU A CA 1
ATOM 1893 C C . LEU A 1 255 ? 9.676 -6.915 -6.361 1.00 94.75 255 LEU A C 1
ATOM 1895 O O . LEU A 1 255 ? 9.552 -7.433 -5.254 1.00 94.75 255 LEU A O 1
ATOM 1899 N N . ASN A 1 256 ? 10.472 -7.427 -7.301 1.00 92.62 256 ASN A N 1
ATOM 1900 C CA . ASN A 1 256 ? 11.243 -8.661 -7.133 1.00 92.62 256 ASN A CA 1
ATOM 1901 C C . ASN A 1 256 ? 12.657 -8.437 -6.580 1.00 92.62 256 ASN A C 1
ATOM 1903 O O . ASN A 1 256 ? 13.416 -9.402 -6.498 1.00 92.62 256 ASN A O 1
ATOM 1907 N N . ASP A 1 257 ? 13.030 -7.198 -6.245 1.00 92.19 257 ASP A N 1
ATOM 1908 C CA . ASP A 1 257 ? 14.393 -6.847 -5.831 1.00 92.19 257 ASP A CA 1
ATOM 1909 C C . ASP A 1 257 ? 15.469 -7.288 -6.847 1.00 92.19 257 ASP A C 1
ATOM 1911 O O . ASP A 1 257 ? 16.539 -7.795 -6.493 1.00 92.19 257 ASP A O 1
ATOM 1915 N N . ALA A 1 258 ? 15.178 -7.144 -8.144 1.00 90.00 258 ALA A N 1
ATOM 1916 C CA . ALA A 1 258 ? 16.108 -7.541 -9.193 1.00 90.00 258 ALA A CA 1
ATOM 1917 C C . ALA A 1 258 ? 17.373 -6.665 -9.177 1.00 90.00 258 ALA A C 1
ATOM 1919 O O . ALA A 1 258 ? 17.339 -5.465 -8.898 1.00 90.00 258 ALA A O 1
ATOM 1920 N N . ASP A 1 259 ? 18.517 -7.265 -9.512 1.00 84.50 259 ASP A N 1
ATOM 1921 C CA . ASP A 1 259 ? 19.795 -6.548 -9.497 1.00 84.50 259 ASP A CA 1
ATOM 1922 C C . ASP A 1 259 ? 19.920 -5.489 -10.596 1.00 84.50 259 ASP A C 1
ATOM 1924 O O . ASP A 1 259 ? 20.684 -4.535 -10.415 1.00 84.50 259 ASP A O 1
ATOM 1928 N N . ASP A 1 260 ? 19.185 -5.670 -11.692 1.00 83.56 260 ASP A N 1
ATOM 1929 C CA . ASP A 1 260 ? 19.061 -4.745 -12.812 1.00 83.56 260 ASP A CA 1
ATOM 1930 C C . ASP A 1 260 ? 17.573 -4.521 -13.114 1.00 83.56 260 ASP A C 1
ATOM 1932 O O . ASP A 1 260 ? 16.826 -5.465 -13.368 1.00 83.56 260 ASP A O 1
ATOM 1936 N N . VAL A 1 261 ? 17.150 -3.259 -13.048 1.00 81.69 261 VAL A N 1
ATOM 1937 C CA . VAL A 1 261 ? 15.759 -2.843 -13.261 1.00 81.69 261 VAL A CA 1
ATOM 1938 C C . VAL A 1 261 ? 15.413 -2.769 -14.752 1.00 81.69 261 VAL A C 1
ATOM 1940 O O . VAL A 1 261 ? 14.243 -2.879 -15.109 1.00 81.69 261 VAL A O 1
ATOM 1943 N N . PHE A 1 262 ? 16.408 -2.605 -15.627 1.00 82.94 262 PHE A N 1
ATOM 1944 C CA . PHE A 1 262 ? 16.209 -2.482 -17.073 1.00 82.94 262 PHE A CA 1
ATOM 1945 C C . PHE A 1 262 ? 16.413 -3.790 -17.850 1.00 82.94 262 PHE A C 1
ATOM 1947 O O . PHE A 1 262 ? 16.245 -3.775 -19.079 1.00 82.94 262 PHE A O 1
ATOM 1954 N N . ALA A 1 263 ? 16.772 -4.873 -17.153 1.00 74.12 263 ALA A N 1
ATOM 1955 C CA . ALA A 1 263 ? 16.971 -6.206 -17.720 1.00 74.12 263 ALA A CA 1
ATOM 1956 C C . ALA A 1 263 ? 15.692 -6.832 -18.308 1.00 74.12 263 ALA A C 1
ATOM 1958 O O . ALA A 1 263 ? 14.561 -6.473 -17.900 1.00 74.12 263 ALA A O 1
#

Sequence (263 aa):
MSTAMSDALRQAGEVELPRFTTEELTAIGAEDVSIVQRQGLPEWLGQWPDEARTAILATALRAVVARGLVRSPTPAELAAARESGRLDIEPLGDLRLILSARRAPDYVVLVLRETYVGALYGFTGPDGGPALVHEEVTPEGFHSFRLRTPENAVEALAQVADPDAGARADGPELGEPEPGSPAQIAASVTGLGPGLTRFEAVHQREAGDRRTQLTVEEVDAGVRVLTATFGVAPRPAAAREASAAGLRRCLQALLNDADDVFA

pLDDT: mean 84.86, std 13.7, range [36.94, 97.5]

Secondary structure (DSSP, 8-state):
--HHHHHHHHHHSEEEEEEEEHHHHHHTT-GGG-STT-SSS-HHHHTS-HHHHHHHHHHHHHHHHHTTSBPPPPHHHHHHHHHHS-----B-HHHHHHHHHHHS-SEEEEEEETTEEEEEEEEE-TTSSEEEEEEEE-TTSEEEEEEE-HHHHHHHHHHHH-TT-------PEE-------HHHHHGGGS-PPTTEEEEEEEEEETTEEEEEEEEEEEETTEEEEEEEEEESS-EEEEEEEE-HHHHHHHHHHHHTT-S-S--

Radius of gyration: 20.33 Å; chains: 1; bounding box: 44×41×63 Å

Foldseek 3Di:
DDPVVVVVCVVPQKDWFDKAFLLLCVLQVLLVLAPLNVDPRDPVLVPDDPVVSCVSSVVSPVVCVVVVQWDDDDPVQVVVCVVVVDHHTHGDDRNVVVSVLSRDAQKKKWKDADQWTKMWRWHQDPVRAIKIWIWIAGPNRMIITMIGHLLVVLVVNLCVLAVPQQQDAKFPKPPFDDDPDVCNVVVVSDDDDHQKMKMWMWHADPQGIKIKIWMWGQDPNGIKIWIWIDDPLTDGIIMIRGHSVQSSQLSSCRVVVNSDSRD